Protein AF-A0A382PMU2-F1 (afdb_monomer_lite)

pLDDT: mean 90.08, std 7.75, range [40.38, 97.94]

Structure (mmCIF, N/CA/C/O backbone):
data_AF-A0A382PMU2-F1
#
_entry.id   AF-A0A382PMU2-F1
#
loop_
_atom_site.group_PDB
_atom_site.id
_atom_site.type_symbol
_atom_site.label_atom_id
_atom_site.label_alt_id
_atom_site.label_comp_id
_atom_site.label_asym_id
_atom_site.label_entity_id
_atom_site.label_seq_id
_atom_site.pdbx_PDB_ins_code
_atom_site.Cartn_x
_atom_site.Cartn_y
_atom_site.Cartn_z
_atom_site.occupancy
_atom_site.B_iso_or_equiv
_atom_site.auth_seq_id
_atom_site.auth_comp_id
_atom_site.auth_asym_id
_atom_site.auth_atom_id
_atom_site.pdbx_PDB_model_num
ATOM 1 N N . TYR A 1 1 ? -19.430 -6.516 11.884 1.00 84.56 1 TYR A N 1
ATOM 2 C CA . TYR A 1 1 ? -18.094 -6.166 12.395 1.00 84.56 1 TYR A CA 1
ATOM 3 C C . TYR A 1 1 ? -17.821 -4.678 12.626 1.00 84.56 1 TYR A C 1
ATOM 5 O O . TYR A 1 1 ? -18.020 -4.251 13.744 1.00 84.56 1 TYR A O 1
ATOM 13 N N . VAL A 1 2 ? -17.399 -3.829 11.669 1.00 88.75 2 VAL A N 1
ATOM 14 C CA . VAL A 1 2 ? -17.045 -2.415 12.016 1.00 88.75 2 VAL A CA 1
ATOM 15 C C . VAL A 1 2 ? -18.206 -1.669 12.688 1.00 88.75 2 VAL A C 1
ATOM 17 O O . VAL A 1 2 ? -18.016 -0.991 13.691 1.00 88.75 2 VAL A O 1
ATOM 20 N N . ASN A 1 3 ? -19.420 -1.836 12.159 1.00 89.56 3 ASN A N 1
ATOM 21 C CA . ASN A 1 3 ? -20.618 -1.247 12.755 1.00 89.56 3 ASN A CA 1
ATOM 22 C C . ASN A 1 3 ? -20.964 -1.839 14.129 1.00 89.56 3 ASN A C 1
ATOM 24 O O . ASN A 1 3 ? -21.609 -1.174 14.912 1.00 89.56 3 ASN A O 1
ATOM 28 N N . GLU A 1 4 ? -20.563 -3.073 14.406 1.00 90.88 4 GLU A N 1
ATOM 29 C CA . GLU A 1 4 ? -20.805 -3.762 15.678 1.00 90.88 4 GLU A CA 1
ATOM 30 C C . GLU A 1 4 ? -19.810 -3.283 16.738 1.00 90.88 4 GLU A C 1
ATOM 32 O O . GLU A 1 4 ? -20.234 -2.816 17.786 1.00 90.88 4 GLU A O 1
ATOM 37 N N . VAL A 1 5 ? -18.510 -3.248 16.413 1.00 90.94 5 VAL A N 1
ATOM 38 C CA . VAL A 1 5 ? -17.453 -2.723 17.297 1.00 90.94 5 VAL A CA 1
ATOM 39 C C . VAL A 1 5 ? -17.738 -1.284 17.725 1.00 90.94 5 VAL A C 1
ATOM 41 O O . VAL A 1 5 ? -17.527 -0.930 18.878 1.00 90.94 5 VAL A O 1
ATOM 44 N N . ARG A 1 6 ? -18.266 -0.455 16.815 1.00 93.38 6 ARG A N 1
ATOM 45 C CA . ARG A 1 6 ? -18.679 0.925 17.119 1.00 93.38 6 ARG A CA 1
ATOM 46 C C . ARG A 1 6 ? -19.723 1.023 18.236 1.00 93.38 6 ARG A C 1
ATOM 48 O O . ARG A 1 6 ? -19.818 2.068 18.862 1.00 93.38 6 ARG A O 1
ATOM 55 N N . GLN A 1 7 ? -20.564 0.006 18.396 1.00 94.00 7 GLN A N 1
ATOM 56 C CA . GLN A 1 7 ? -21.712 0.033 19.308 1.00 94.00 7 GLN A CA 1
ATOM 57 C C . GLN A 1 7 ? -21.365 -0.498 20.698 1.00 94.00 7 GLN A C 1
ATOM 59 O O . GLN A 1 7 ? -22.224 -0.500 21.575 1.00 94.00 7 GLN A O 1
ATOM 64 N N . TYR A 1 8 ? -20.132 -0.959 20.908 1.00 94.19 8 TYR A N 1
ATOM 65 C CA . TYR A 1 8 ? -19.667 -1.324 22.236 1.00 94.19 8 TYR A CA 1
ATOM 66 C C . TYR A 1 8 ? -19.583 -0.074 23.115 1.00 94.19 8 TYR A C 1
ATOM 68 O O . TYR A 1 8 ? -19.046 0.953 22.712 1.00 94.19 8 TYR A O 1
ATOM 76 N N . ASP A 1 9 ? -20.112 -0.174 24.329 1.00 96.56 9 ASP A N 1
ATOM 77 C CA . ASP A 1 9 ? -20.183 0.901 25.324 1.00 96.56 9 ASP A CA 1
ATOM 78 C C . ASP A 1 9 ? -18.805 1.434 25.740 1.00 96.56 9 ASP A C 1
ATOM 80 O O . ASP A 1 9 ? -18.655 2.609 26.072 1.00 96.56 9 ASP A O 1
ATOM 84 N N . TRP A 1 10 ? -17.786 0.581 25.676 1.00 93.56 10 TRP A N 1
ATOM 85 C CA . TRP A 1 10 ? -16.393 0.925 25.952 1.00 93.56 10 TRP A CA 1
ATOM 86 C C . TRP A 1 10 ? -15.622 1.449 24.727 1.00 93.56 10 TRP A C 1
ATOM 88 O O . TRP A 1 10 ? -14.424 1.725 24.836 1.00 93.56 10 TRP A O 1
ATOM 98 N N . VAL A 1 11 ? -16.268 1.594 23.564 1.00 94.69 11 VAL A N 1
ATOM 99 C CA . VAL A 1 11 ? -15.633 2.054 22.322 1.00 94.69 11 VAL A CA 1
ATOM 100 C C . VAL A 1 11 ? -16.110 3.457 21.942 1.00 94.69 11 VAL A C 1
ATOM 102 O O . VAL A 1 11 ? -17.236 3.657 21.499 1.00 94.69 11 VAL A O 1
ATOM 105 N N . ASP A 1 12 ? -15.195 4.427 21.992 1.00 93.94 12 ASP A N 1
ATOM 106 C CA . ASP A 1 12 ? -15.361 5.741 21.357 1.00 93.94 12 ASP A CA 1
ATOM 107 C C . ASP A 1 12 ? -14.700 5.733 19.966 1.00 93.94 12 ASP A C 1
ATOM 109 O O . ASP A 1 12 ? -13.502 5.998 19.813 1.00 93.94 12 ASP A O 1
ATOM 113 N N . MET A 1 13 ? -15.453 5.309 18.943 1.00 94.69 13 MET A N 1
ATOM 114 C CA . MET A 1 13 ? -14.895 5.074 17.607 1.00 94.69 13 MET A CA 1
ATOM 115 C C . MET A 1 13 ? -14.963 6.303 16.701 1.00 94.69 13 MET A C 1
ATOM 117 O O . MET A 1 13 ? -16.022 6.669 16.187 1.00 94.69 13 MET A O 1
ATOM 121 N N . GLU A 1 14 ? -13.791 6.817 16.342 1.00 94.94 14 GLU A N 1
ATOM 122 C CA . GLU A 1 14 ? -13.619 7.693 15.186 1.00 94.94 14 GLU A CA 1
ATOM 123 C C . GLU A 1 14 ? -13.287 6.878 13.929 1.00 94.94 14 GLU A C 1
ATOM 125 O O . GLU A 1 14 ? -12.386 6.037 13.930 1.00 94.94 14 GLU A O 1
ATOM 130 N N . TRP A 1 15 ? -13.987 7.143 12.824 1.00 95.00 15 TRP A N 1
ATOM 131 C CA . TRP A 1 15 ? -13.755 6.454 11.553 1.00 95.00 15 TRP A CA 1
ATOM 132 C C . TRP A 1 15 ? -13.514 7.433 10.427 1.00 95.00 15 TRP A C 1
ATOM 134 O O . TRP A 1 15 ? -14.399 8.184 10.027 1.00 95.00 15 TRP A O 1
ATOM 144 N N . TYR A 1 16 ? -12.299 7.394 9.903 1.00 95.44 16 TYR A N 1
ATOM 145 C CA . TYR A 1 16 ? -11.807 8.383 8.966 1.00 95.44 16 TYR A CA 1
ATOM 146 C C . TYR A 1 16 ? -11.945 7.891 7.524 1.00 95.44 16 TYR A C 1
ATOM 148 O O . TYR A 1 16 ? -11.322 6.907 7.120 1.00 95.44 16 TYR A O 1
ATOM 156 N N . CYS A 1 17 ? -12.720 8.624 6.728 1.00 95.88 17 CYS A N 1
ATOM 157 C CA . CYS A 1 17 ? -12.840 8.459 5.283 1.00 95.88 17 CYS A CA 1
ATOM 158 C C . CYS A 1 17 ? -12.190 9.647 4.560 1.00 95.88 17 CYS A C 1
ATOM 160 O O . CYS A 1 17 ? -12.876 10.495 3.996 1.00 95.88 17 CYS A O 1
ATOM 162 N N . LEU A 1 18 ? -10.858 9.737 4.622 1.00 96.06 18 LEU A N 1
ATOM 163 C CA . LEU A 1 18 ? -10.081 10.864 4.092 1.00 96.06 18 LEU A CA 1
ATOM 164 C C . LEU A 1 18 ? -9.542 10.619 2.672 1.00 96.06 18 LEU A C 1
ATOM 166 O O . LEU A 1 18 ? -9.104 9.500 2.395 1.00 96.06 18 LEU A O 1
ATOM 170 N N . PRO A 1 19 ? -9.452 11.650 1.805 1.00 95.25 19 PRO A N 1
ATOM 171 C CA . PRO A 1 19 ? -9.013 11.527 0.412 1.00 95.25 19 PRO A CA 1
ATOM 172 C C . PRO A 1 19 ? -7.506 11.251 0.277 1.00 95.25 19 PRO A C 1
ATOM 174 O O . PRO A 1 19 ? -6.699 12.096 -0.111 1.00 95.25 19 PRO A O 1
ATOM 177 N N . GLY A 1 20 ? -7.085 10.041 0.636 1.00 91.88 20 GLY A N 1
ATOM 178 C CA . GLY A 1 20 ? -5.700 9.598 0.527 1.00 91.88 20 GLY A CA 1
ATOM 179 C C . GLY A 1 20 ? -5.340 9.227 -0.910 1.00 91.88 20 GLY A C 1
ATOM 180 O O . GLY A 1 20 ? -6.045 8.443 -1.545 1.00 91.88 20 GLY A O 1
ATOM 181 N N . ALA A 1 21 ? -4.215 9.734 -1.420 1.00 89.50 21 ALA A N 1
ATOM 182 C CA . ALA A 1 21 ? -3.663 9.244 -2.678 1.00 89.50 21 ALA A CA 1
ATOM 183 C C . ALA A 1 21 ? -3.124 7.817 -2.529 1.00 89.50 21 ALA A C 1
ATOM 185 O O . ALA A 1 21 ? -2.299 7.523 -1.663 1.00 89.50 21 ALA A O 1
ATOM 186 N N . THR A 1 22 ? -3.520 6.953 -3.453 1.00 88.75 22 THR A N 1
ATOM 187 C CA . THR A 1 22 ? -2.938 5.626 -3.642 1.00 88.75 22 THR A CA 1
ATOM 188 C C . THR A 1 22 ? -2.737 5.364 -5.134 1.00 88.75 22 THR A C 1
ATOM 190 O O . THR A 1 22 ? -2.745 6.285 -5.956 1.00 88.75 22 THR A O 1
ATOM 193 N N . GLU A 1 23 ? -2.468 4.120 -5.504 1.00 90.31 23 GLU A N 1
ATOM 194 C CA . GLU A 1 23 ? -2.293 3.720 -6.890 1.00 90.31 23 GLU A CA 1
ATOM 195 C C . GLU A 1 23 ? -3.074 2.461 -7.236 1.00 90.31 23 GLU A C 1
ATOM 197 O O . GLU A 1 23 ? -3.338 1.608 -6.389 1.00 90.31 23 GLU A O 1
ATOM 202 N N . ILE A 1 24 ? -3.359 2.347 -8.526 1.00 93.00 24 ILE A N 1
ATOM 203 C CA . ILE A 1 24 ? -3.734 1.108 -9.185 1.00 93.00 24 ILE A CA 1
ATOM 204 C C . ILE A 1 24 ? -2.578 0.725 -10.083 1.00 93.00 24 ILE A C 1
ATOM 206 O O . ILE A 1 24 ? -2.088 1.540 -10.869 1.00 93.00 24 ILE A O 1
ATOM 210 N N . TRP A 1 25 ? -2.145 -0.515 -9.956 1.00 94.50 25 TRP A N 1
ATOM 211 C CA . TRP A 1 25 ? -1.098 -1.086 -10.774 1.00 94.50 25 TRP A CA 1
ATOM 212 C C . TRP A 1 25 ? -1.656 -2.292 -11.520 1.00 94.50 25 TRP A C 1
ATOM 214 O O . TRP A 1 25 ? -2.194 -3.180 -10.883 1.00 94.50 25 TRP A O 1
ATOM 224 N N . VAL A 1 26 ? -1.547 -2.348 -12.844 1.00 95.00 26 VAL A N 1
ATOM 225 C CA . VAL A 1 26 ? -2.030 -3.470 -13.665 1.00 95.00 26 VAL A CA 1
ATOM 226 C C . VAL A 1 26 ? -1.021 -3.727 -14.773 1.00 95.00 26 VAL A C 1
ATOM 228 O O . VAL A 1 26 ? -0.762 -2.838 -15.579 1.00 95.00 26 VAL A O 1
ATOM 231 N N . LEU A 1 27 ? -0.456 -4.935 -14.819 1.00 93.56 27 LEU A N 1
ATOM 232 C CA . LEU A 1 27 ? 0.483 -5.394 -15.851 1.00 93.56 27 LEU A CA 1
ATOM 233 C C . LEU A 1 27 ? 1.627 -4.389 -16.108 1.00 93.56 27 LEU A C 1
ATOM 235 O O . LEU A 1 27 ? 1.999 -4.120 -17.244 1.00 93.56 27 LEU A O 1
ATOM 239 N N . GLY A 1 28 ? 2.155 -3.777 -15.044 1.00 91.44 28 GLY A N 1
ATOM 240 C CA . GLY A 1 28 ? 3.201 -2.752 -15.128 1.00 91.44 28 GLY A CA 1
ATOM 241 C C . GLY A 1 28 ? 2.702 -1.313 -15.234 1.00 91.44 28 GLY A C 1
ATOM 242 O O . GLY A 1 28 ? 3.409 -0.398 -14.808 1.00 91.44 28 GLY A O 1
ATOM 243 N N . ARG A 1 29 ? 1.476 -1.097 -15.724 1.00 93.38 29 ARG A N 1
ATOM 244 C CA . ARG A 1 29 ? 0.868 0.231 -15.833 1.00 93.38 29 ARG A CA 1
ATOM 245 C C . ARG A 1 29 ? 0.431 0.722 -14.462 1.00 93.38 29 ARG A C 1
ATOM 247 O O . ARG A 1 29 ? -0.242 0.008 -13.726 1.00 93.38 29 ARG A O 1
ATOM 254 N N . ARG A 1 30 ? 0.780 1.959 -14.125 1.00 93.25 30 ARG A N 1
ATOM 255 C CA . ARG A 1 30 ? 0.524 2.579 -12.824 1.00 93.25 30 ARG A CA 1
ATOM 256 C C . ARG A 1 30 ? -0.299 3.844 -12.987 1.00 93.25 30 ARG A C 1
ATOM 258 O O . ARG A 1 30 ? 0.087 4.738 -13.730 1.00 93.25 30 ARG A O 1
ATOM 265 N N . GLN A 1 31 ? -1.377 3.951 -12.227 1.00 91.75 31 GLN A N 1
ATOM 266 C CA . GLN A 1 31 ? -2.265 5.107 -12.216 1.00 91.75 31 GLN A CA 1
ATOM 267 C C . GLN A 1 31 ? -2.492 5.582 -10.782 1.00 91.75 31 GLN A C 1
ATOM 269 O O . GLN A 1 31 ? -2.744 4.771 -9.893 1.00 91.75 31 GLN A O 1
ATOM 274 N N . SER A 1 32 ? -2.411 6.892 -10.549 1.00 90.50 32 SER A N 1
ATOM 275 C CA . SER A 1 32 ? -2.846 7.479 -9.277 1.00 90.50 32 SER A CA 1
ATOM 276 C C . SER A 1 32 ? -4.360 7.449 -9.144 1.00 90.50 32 SER A C 1
ATOM 278 O O . SER A 1 32 ? -5.070 7.770 -10.095 1.00 90.50 32 SER A O 1
ATOM 280 N N . ILE A 1 33 ? -4.832 7.167 -7.936 1.00 91.69 33 ILE A N 1
ATOM 281 C CA . ILE A 1 33 ? -6.228 7.365 -7.550 1.00 91.69 33 ILE A CA 1
ATOM 282 C C . ILE A 1 33 ? -6.307 8.033 -6.180 1.00 91.69 33 ILE A C 1
ATOM 284 O O . ILE A 1 33 ? -5.358 7.970 -5.394 1.00 91.69 33 ILE A O 1
ATOM 288 N N . ILE A 1 34 ? -7.452 8.639 -5.893 1.00 93.06 34 ILE A N 1
ATOM 289 C CA . ILE A 1 34 ? -7.800 9.164 -4.575 1.00 93.06 34 ILE A CA 1
ATOM 290 C C . ILE A 1 34 ? -8.853 8.228 -3.974 1.00 93.06 34 ILE A C 1
ATOM 292 O O . ILE A 1 34 ? -9.826 7.853 -4.631 1.00 93.06 34 ILE A O 1
ATOM 296 N N . ILE A 1 35 ? -8.621 7.774 -2.743 1.00 92.38 35 ILE A N 1
ATOM 297 C CA . ILE A 1 35 ? -9.593 6.961 -2.004 1.00 92.38 35 ILE A CA 1
ATOM 298 C C . ILE A 1 35 ? -10.758 7.871 -1.605 1.00 92.38 35 ILE A C 1
ATOM 300 O O . ILE A 1 35 ? -10.524 8.987 -1.163 1.00 92.38 35 ILE A O 1
ATOM 304 N N . TRP A 1 36 ? -12.000 7.403 -1.756 1.00 95.12 36 TRP A N 1
ATOM 305 C CA . TRP A 1 36 ? -13.205 8.217 -1.524 1.00 95.12 36 TRP A CA 1
ATOM 306 C C . TRP A 1 36 ? -13.260 9.503 -2.362 1.00 95.12 36 TRP A C 1
ATOM 308 O O . TRP A 1 36 ? -13.806 10.504 -1.910 1.00 95.12 36 TRP A O 1
ATOM 318 N N . ASP A 1 37 ? -12.707 9.464 -3.576 1.00 95.44 37 ASP A N 1
ATOM 319 C CA . ASP A 1 37 ? -12.797 10.552 -4.551 1.00 95.44 37 ASP A CA 1
ATOM 320 C C . ASP A 1 37 ? -14.255 10.959 -4.828 1.00 95.44 37 ASP A C 1
ATOM 322 O O . ASP A 1 37 ? -15.117 10.101 -5.045 1.00 95.44 37 ASP A O 1
ATOM 326 N N . GLN A 1 38 ? -14.526 12.266 -4.830 1.00 95.81 38 GLN A N 1
ATOM 327 C CA . GLN A 1 38 ? -15.889 12.788 -4.972 1.00 95.81 38 GLN A CA 1
ATOM 328 C C . GLN A 1 38 ? -16.503 12.556 -6.358 1.00 95.81 38 GLN A C 1
ATOM 330 O O . GLN A 1 38 ? -17.706 12.319 -6.448 1.00 95.81 38 GLN A O 1
ATOM 335 N N . GLU A 1 39 ? -15.719 12.600 -7.440 1.00 95.50 39 GLU A N 1
ATOM 336 C CA . GLU A 1 39 ? -16.252 12.380 -8.790 1.00 95.50 39 GLU A CA 1
ATOM 337 C C . GLU A 1 39 ? -16.571 10.899 -8.979 1.00 95.50 39 GLU A C 1
ATOM 339 O O . GLU A 1 39 ? -17.663 10.535 -9.415 1.00 95.50 39 GLU A O 1
ATOM 344 N N . ARG A 1 40 ? -15.691 10.016 -8.500 1.00 94.56 40 ARG A N 1
ATOM 345 C CA . ARG A 1 40 ? -15.975 8.579 -8.447 1.00 94.56 40 ARG A CA 1
ATOM 346 C C . ARG A 1 40 ? -17.177 8.250 -7.567 1.00 94.56 40 ARG A C 1
ATOM 348 O O . ARG A 1 40 ? -17.883 7.293 -7.872 1.00 94.56 40 ARG A O 1
ATOM 355 N N . ALA A 1 41 ? -17.413 9.001 -6.491 1.00 95.00 41 ALA A N 1
ATOM 356 C CA . ALA A 1 41 ? -18.611 8.853 -5.670 1.00 95.00 41 ALA A CA 1
ATOM 357 C C . ALA A 1 41 ? -19.885 9.162 -6.464 1.00 95.00 41 ALA A C 1
ATOM 359 O O . ALA A 1 41 ? -20.802 8.343 -6.459 1.00 95.00 41 ALA A O 1
ATOM 360 N N . LYS A 1 42 ? -19.907 10.278 -7.206 1.00 95.25 42 LYS A N 1
ATOM 361 C CA . LYS A 1 42 ? -21.027 10.652 -8.089 1.00 95.25 42 LYS A CA 1
ATOM 362 C C . LYS A 1 42 ? -21.281 9.613 -9.182 1.00 95.25 42 LYS A C 1
ATOM 364 O O . LYS A 1 42 ? -22.427 9.347 -9.520 1.00 95.25 42 LYS A O 1
ATOM 369 N N . GLU A 1 43 ? -20.222 8.995 -9.700 1.00 95.19 43 GLU A N 1
ATOM 370 C CA . GLU A 1 43 ? -20.305 7.929 -10.706 1.00 95.19 43 GLU A CA 1
ATOM 371 C C . GLU A 1 43 ? -20.664 6.547 -10.125 1.00 95.19 43 GLU A C 1
ATOM 373 O O . GLU A 1 43 ? -20.727 5.569 -10.869 1.00 95.19 43 GLU A O 1
ATOM 378 N N . GLY A 1 44 ? -20.837 6.416 -8.804 1.00 94.56 44 GLY A N 1
ATOM 379 C CA . GLY A 1 44 ? -21.103 5.124 -8.165 1.00 94.56 44 GLY A CA 1
ATOM 380 C C . GLY A 1 44 ? -19.915 4.154 -8.211 1.00 94.56 44 GLY A C 1
ATOM 381 O O . GLY A 1 44 ? -20.102 2.942 -8.118 1.00 94.56 44 GLY A O 1
ATOM 382 N N . LYS A 1 45 ? -18.681 4.660 -8.333 1.00 94.88 45 LYS A N 1
ATOM 383 C CA . LYS A 1 45 ? -17.436 3.880 -8.482 1.00 94.88 45 LYS A CA 1
ATOM 384 C C . LYS A 1 45 ? -16.567 3.837 -7.220 1.00 94.88 45 LYS A C 1
ATOM 386 O O . LYS A 1 45 ? -15.342 3.660 -7.301 1.00 94.88 45 LYS A O 1
ATOM 391 N N . LEU A 1 46 ? -17.169 4.018 -6.047 1.00 94.81 46 LEU A N 1
ATOM 392 C CA . LEU A 1 46 ? -16.507 3.724 -4.776 1.00 94.81 46 LEU A CA 1
ATOM 393 C C . LEU A 1 46 ? -16.655 2.247 -4.435 1.00 94.81 46 LEU A C 1
ATOM 395 O O . LEU A 1 46 ? -17.758 1.711 -4.462 1.00 94.81 46 LEU A O 1
ATOM 399 N N . VAL A 1 47 ? -15.561 1.606 -4.029 1.00 92.75 47 VAL A N 1
ATOM 400 C CA . VAL A 1 47 ? -15.577 0.192 -3.617 1.00 92.75 47 VAL A CA 1
ATOM 401 C C . VAL A 1 47 ? -16.526 -0.030 -2.437 1.00 92.75 47 VAL A C 1
ATOM 403 O O . VAL A 1 47 ? -17.183 -1.058 -2.351 1.00 92.75 47 VAL A O 1
ATOM 406 N N . ARG A 1 48 ? -16.644 0.970 -1.560 1.00 91.50 48 ARG A N 1
ATOM 407 C CA . ARG A 1 48 ? -17.636 1.014 -0.488 1.00 91.50 48 ARG A CA 1
ATOM 408 C C . ARG A 1 48 ? -18.165 2.439 -0.306 1.00 91.50 48 ARG A C 1
ATOM 410 O O . ARG A 1 48 ? -17.382 3.375 -0.500 1.00 91.50 48 ARG A O 1
ATOM 417 N N . PRO A 1 49 ? -19.438 2.619 0.082 1.00 92.56 49 PRO A N 1
ATOM 418 C CA . PRO A 1 49 ? -19.965 3.939 0.407 1.00 92.56 49 PRO A CA 1
ATOM 419 C C . PRO A 1 49 ? -19.243 4.530 1.624 1.00 92.56 49 PRO A C 1
ATOM 421 O O . PRO A 1 49 ? -18.695 3.800 2.456 1.00 92.56 49 PRO A O 1
ATOM 424 N N . ILE A 1 50 ? -19.242 5.859 1.716 1.00 94.88 50 ILE A N 1
ATOM 425 C CA . ILE A 1 50 ? -18.805 6.572 2.919 1.00 94.88 50 ILE A CA 1
ATOM 426 C C . ILE A 1 50 ? -19.931 6.430 3.953 1.00 94.88 50 ILE A C 1
ATOM 428 O O . ILE A 1 50 ? -21.054 6.828 3.646 1.00 94.88 50 ILE A O 1
ATOM 432 N N . PRO A 1 51 ? -19.682 5.851 5.142 1.00 94.31 51 PRO A N 1
ATOM 433 C CA . PRO A 1 51 ? -20.689 5.811 6.198 1.00 94.31 51 PRO A CA 1
ATOM 434 C C . PRO A 1 51 ? -21.092 7.227 6.624 1.00 94.31 51 PRO A C 1
ATOM 436 O O . PRO A 1 51 ? -20.229 8.095 6.732 1.00 94.31 51 PRO A O 1
ATOM 439 N N . GLU A 1 52 ? -22.371 7.450 6.932 1.00 93.88 52 GLU A N 1
ATOM 440 C CA . GLU A 1 52 ? -22.884 8.773 7.347 1.00 93.88 52 GLU A CA 1
ATOM 441 C C . GLU A 1 52 ? -22.172 9.333 8.584 1.00 93.88 52 GLU A C 1
ATOM 443 O O . GLU A 1 52 ? -22.011 10.537 8.740 1.00 93.88 52 GLU A O 1
ATOM 448 N N . TRP A 1 53 ? -21.710 8.440 9.453 1.00 93.81 53 TRP A N 1
ATOM 449 C CA . TRP A 1 53 ? -21.034 8.758 10.704 1.00 93.81 53 TRP A CA 1
ATOM 450 C C . TRP A 1 53 ? -19.505 8.871 10.569 1.00 93.81 53 TRP A C 1
ATOM 452 O O . TRP A 1 53 ? -18.808 8.983 11.577 1.00 93.81 53 TRP A O 1
ATOM 462 N N . ALA A 1 54 ? -18.966 8.791 9.349 1.00 96.25 54 ALA A N 1
ATOM 463 C CA . ALA A 1 54 ? -17.534 8.896 9.110 1.00 96.25 54 ALA A CA 1
ATOM 464 C C . ALA A 1 54 ? -17.044 10.350 9.160 1.00 96.25 54 ALA A C 1
ATOM 466 O O . ALA A 1 54 ? -17.679 11.270 8.647 1.00 96.25 54 ALA A O 1
ATOM 467 N N . ILE A 1 55 ? -15.838 10.534 9.687 1.00 96.94 55 ILE A N 1
ATOM 468 C CA . ILE A 1 55 ? -15.096 11.789 9.617 1.00 96.94 55 ILE A CA 1
ATOM 469 C C . ILE A 1 55 ? -14.427 11.866 8.242 1.00 96.94 55 ILE A C 1
ATOM 471 O O . ILE A 1 55 ? -13.595 11.034 7.876 1.00 96.94 55 ILE A O 1
ATOM 475 N N . THR A 1 56 ? -14.801 12.869 7.462 1.00 97.12 56 THR A N 1
ATOM 476 C CA . THR A 1 56 ? -14.365 13.072 6.070 1.00 97.12 56 THR A CA 1
ATOM 477 C C . THR A 1 56 ? -13.437 14.277 5.931 1.00 97.12 56 THR A C 1
ATOM 479 O O . THR A 1 56 ? -13.270 15.053 6.870 1.00 97.12 56 THR A O 1
ATOM 482 N N . GLY A 1 57 ? -12.857 14.480 4.742 1.00 95.94 57 GLY A N 1
ATOM 483 C CA . GLY A 1 57 ? -12.054 15.671 4.438 1.00 95.94 57 GLY A CA 1
ATOM 484 C C . GLY A 1 57 ? -12.806 16.983 4.695 1.00 95.94 57 GLY A C 1
ATOM 485 O O . GLY A 1 57 ? -12.207 17.943 5.177 1.00 95.94 57 GLY A O 1
ATOM 486 N N . TYR A 1 58 ? -14.127 16.993 4.491 1.00 96.44 58 TYR A N 1
ATOM 487 C CA . TYR A 1 58 ? -14.976 18.167 4.722 1.00 96.44 58 TYR A CA 1
ATOM 488 C C . TYR A 1 58 ? -14.970 18.649 6.177 1.00 96.44 58 TYR A C 1
ATOM 490 O O . TYR A 1 58 ? -15.031 19.853 6.415 1.00 96.44 58 TYR A O 1
ATOM 498 N N . HIS A 1 59 ? -14.793 17.748 7.148 1.00 96.44 59 HIS A N 1
ATOM 499 C CA . HIS A 1 59 ? -14.665 18.113 8.566 1.00 96.44 59 HIS A CA 1
ATOM 500 C C . HIS A 1 59 ? -13.390 18.924 8.856 1.00 96.44 59 HIS A C 1
ATOM 502 O O . HIS A 1 59 ? -13.291 19.582 9.886 1.00 96.44 59 HIS A O 1
ATOM 508 N N . PHE A 1 60 ? -12.431 18.905 7.927 1.00 95.31 60 PHE A N 1
ATOM 509 C CA . PHE A 1 60 ? -11.159 19.620 7.998 1.00 95.31 60 PHE A CA 1
ATOM 510 C C . PHE A 1 60 ? -11.071 20.782 6.998 1.00 95.31 60 PHE A C 1
ATOM 512 O O . PHE A 1 60 ? -9.978 21.284 6.737 1.00 95.31 60 PHE A O 1
ATOM 519 N N . GLY A 1 61 ? -12.199 21.192 6.404 1.00 94.50 61 GLY A N 1
ATOM 520 C CA . GLY A 1 61 ? -12.234 22.234 5.374 1.00 94.50 61 GLY A CA 1
ATOM 521 C C . GLY A 1 61 ? -11.594 21.816 4.045 1.00 94.50 61 GLY A C 1
ATOM 522 O O . GLY A 1 61 ? -11.197 22.675 3.262 1.00 94.50 61 GLY A O 1
ATOM 523 N N . LEU A 1 62 ? -11.461 20.510 3.798 1.00 94.94 62 LEU A N 1
ATOM 524 C CA . LEU A 1 62 ? -10.952 19.952 2.547 1.00 94.94 62 LEU A CA 1
ATOM 525 C C . LEU A 1 62 ? -12.102 19.413 1.697 1.00 94.94 62 LEU A C 1
ATOM 527 O O . LEU A 1 62 ? -13.156 19.055 2.217 1.00 94.94 62 LEU A O 1
ATOM 531 N N . ASP A 1 63 ? -11.875 19.293 0.393 1.00 94.56 63 ASP A N 1
ATOM 532 C CA . ASP A 1 63 ? -12.734 18.496 -0.478 1.00 94.56 63 ASP A CA 1
ATOM 533 C C . ASP A 1 63 ? -12.157 17.089 -0.687 1.00 94.56 63 ASP A C 1
ATOM 535 O O . ASP A 1 63 ? -11.139 16.716 -0.102 1.00 94.56 63 ASP A O 1
ATOM 539 N N . HIS A 1 64 ? -12.832 16.291 -1.511 1.00 95.88 64 HIS A N 1
ATOM 540 C CA . HIS A 1 64 ? -12.395 14.952 -1.895 1.00 95.88 64 HIS A CA 1
ATOM 541 C C . HIS A 1 64 ? -11.943 14.896 -3.365 1.00 95.88 64 HIS A C 1
ATOM 543 O O . HIS A 1 64 ? -11.970 13.829 -3.976 1.00 95.88 64 HIS A O 1
ATOM 549 N N . SER A 1 65 ? -11.559 16.035 -3.951 1.00 94.06 65 SER A N 1
ATOM 550 C CA . SER A 1 65 ? -11.046 16.109 -5.327 1.00 94.06 65 SER A CA 1
ATOM 551 C C . SER A 1 65 ? -9.520 16.001 -5.387 1.00 94.06 65 SER A C 1
ATOM 553 O O . SER A 1 65 ? -8.951 15.642 -6.418 1.00 94.06 65 SER A O 1
ATOM 555 N N . ASN A 1 66 ? -8.842 16.292 -4.273 1.00 91.69 66 ASN A N 1
ATOM 556 C CA . ASN A 1 66 ? -7.390 16.276 -4.167 1.00 91.69 66 ASN A CA 1
ATOM 557 C C . ASN A 1 66 ? -6.913 15.381 -3.022 1.00 91.69 66 ASN A C 1
ATOM 559 O O . ASN A 1 66 ? -7.603 15.159 -2.031 1.00 91.69 66 ASN A O 1
ATOM 563 N N . SER A 1 67 ? -5.680 14.887 -3.154 1.00 90.75 67 SER A N 1
ATOM 564 C CA . SER A 1 67 ? -5.019 14.166 -2.067 1.00 90.75 67 SER A CA 1
ATOM 565 C C . SER A 1 67 ? -4.822 15.064 -0.850 1.00 90.75 67 SER A C 1
ATOM 567 O O . SER A 1 67 ? -4.499 16.243 -0.997 1.00 90.75 67 SER A O 1
ATOM 569 N N . LEU A 1 68 ? -4.862 14.462 0.341 1.00 91.81 68 LEU A N 1
ATOM 570 C CA . LEU A 1 68 ? -4.490 15.128 1.589 1.00 91.81 68 LEU A CA 1
ATOM 571 C C . LEU A 1 68 ? -3.144 15.882 1.476 1.00 91.81 68 LEU A C 1
ATOM 573 O O . LEU A 1 68 ? -2.146 15.275 1.064 1.00 91.81 68 LEU A O 1
ATOM 577 N N . PRO A 1 69 ? -3.081 17.171 1.868 1.00 90.19 69 PRO A N 1
ATOM 578 C CA . PRO A 1 69 ? -1.839 17.944 1.864 1.00 90.19 69 PRO A CA 1
ATOM 579 C C . PRO A 1 69 ? -0.883 17.558 3.001 1.00 90.19 69 PRO A C 1
ATOM 581 O O . PRO A 1 69 ? 0.329 17.734 2.867 1.00 90.19 69 PRO A O 1
ATOM 584 N N . GLN A 1 70 ? -1.407 17.018 4.105 1.00 89.00 70 GLN A N 1
ATOM 585 C CA . GLN A 1 70 ? -0.630 16.503 5.236 1.00 89.00 70 GLN A CA 1
ATOM 586 C C . GLN A 1 70 ? -0.789 14.982 5.375 1.00 89.00 70 GLN A C 1
ATOM 588 O O . GLN A 1 70 ? -1.645 14.363 4.745 1.00 89.00 70 GLN A O 1
ATOM 593 N N . ALA A 1 71 ? 0.051 14.356 6.203 1.00 86.81 71 ALA A N 1
ATOM 594 C CA . ALA A 1 71 ? -0.108 12.942 6.547 1.00 86.81 71 ALA A CA 1
ATOM 595 C C . ALA A 1 71 ? -1.437 12.697 7.287 1.00 86.81 71 ALA A C 1
ATOM 597 O O . ALA A 1 71 ? -1.897 13.573 8.012 1.00 86.81 71 ALA A O 1
ATOM 598 N N . ILE A 1 72 ? -2.017 11.497 7.157 1.00 89.69 72 ILE A N 1
ATOM 599 C CA . ILE A 1 72 ? -3.281 11.124 7.829 1.00 89.69 72 ILE A CA 1
ATOM 600 C C . ILE A 1 72 ? -3.213 11.394 9.338 1.00 89.69 72 ILE A C 1
ATOM 602 O O . ILE A 1 72 ? -4.128 12.007 9.880 1.00 89.69 72 ILE A O 1
ATOM 606 N N . ASP A 1 73 ? -2.088 11.052 9.974 1.00 90.69 73 ASP A N 1
ATOM 607 C CA . ASP A 1 73 ? -1.861 11.253 11.411 1.00 90.69 73 ASP A CA 1
ATOM 608 C C . ASP A 1 73 ? -1.995 12.721 11.859 1.00 90.69 73 ASP A C 1
ATOM 610 O O . ASP A 1 73 ? -2.277 12.990 13.022 1.00 90.69 73 ASP A O 1
ATOM 614 N N . HIS A 1 74 ? -1.794 13.692 10.958 1.00 90.75 74 HIS A N 1
ATOM 615 C CA . HIS A 1 74 ? -2.030 15.104 11.266 1.00 90.75 74 HIS A CA 1
ATOM 616 C C . HIS A 1 74 ? -3.515 15.379 11.525 1.00 90.75 74 HIS A C 1
ATOM 618 O O . HIS A 1 74 ? -3.836 16.130 12.440 1.00 90.75 74 HIS A O 1
ATOM 624 N N . TYR A 1 75 ? -4.401 14.771 10.733 1.00 92.50 75 TYR A N 1
ATOM 625 C CA . TYR A 1 75 ? -5.849 14.965 10.818 1.00 92.50 75 TYR A CA 1
ATOM 626 C C . TYR A 1 75 ? -6.453 14.196 11.986 1.00 92.50 75 TYR A C 1
ATOM 628 O O . TYR A 1 75 ? -7.234 14.758 12.743 1.00 92.50 75 TYR A O 1
ATOM 636 N N . THR A 1 76 ? -6.028 12.948 12.199 1.00 93.25 76 THR A N 1
ATOM 637 C CA . THR A 1 76 ? -6.528 12.112 13.306 1.00 93.25 76 THR A CA 1
ATOM 638 C C . THR A 1 76 ? -6.112 12.623 14.689 1.00 93.25 76 THR A C 1
ATOM 640 O O . THR A 1 76 ? -6.627 12.174 15.706 1.00 93.25 76 THR A O 1
ATOM 643 N N . MET A 1 77 ? -5.138 13.534 14.739 1.00 93.06 77 MET A N 1
ATOM 644 C CA . MET A 1 77 ? -4.669 14.179 15.965 1.00 93.06 77 MET A CA 1
ATOM 645 C C . MET A 1 77 ? -5.316 15.544 16.220 1.00 93.06 77 MET A C 1
ATOM 647 O O . MET A 1 77 ? -5.074 16.135 17.273 1.00 93.06 77 MET A O 1
ATOM 651 N N . GLN A 1 78 ? -6.118 16.071 15.289 1.00 90.56 78 GLN A N 1
ATOM 652 C CA . GLN A 1 78 ? -6.800 17.345 15.508 1.00 90.56 78 GLN A CA 1
ATOM 653 C C . GLN A 1 78 ? -7.840 17.206 16.622 1.00 90.56 78 GLN A C 1
ATOM 655 O O . GLN A 1 78 ? -8.569 16.223 16.693 1.00 90.56 78 GLN A O 1
ATOM 660 N N . GLY A 1 79 ? -7.877 18.183 17.529 1.00 88.38 79 GLY A N 1
ATOM 661 C CA . GLY A 1 79 ? -8.774 18.169 18.688 1.00 88.38 79 GLY A CA 1
ATOM 662 C C . GLY A 1 79 ? -8.334 17.258 19.841 1.00 88.38 79 GLY A C 1
ATOM 663 O O . GLY A 1 79 ? -8.898 17.357 20.927 1.00 88.38 79 GLY A O 1
ATOM 664 N N . LYS A 1 80 ? -7.304 16.419 19.665 1.00 91.38 80 LYS A N 1
ATOM 665 C CA . LYS A 1 80 ? -6.754 15.604 20.756 1.00 91.38 80 LYS A CA 1
ATOM 666 C C . LYS A 1 80 ? -5.861 16.455 21.663 1.00 91.38 80 LYS A C 1
ATOM 668 O O . LYS A 1 80 ? -5.056 17.253 21.183 1.00 91.38 80 LYS A O 1
ATOM 673 N N . THR A 1 81 ? -5.977 16.268 22.975 1.00 89.56 81 THR A N 1
ATOM 674 C CA . THR A 1 81 ? -5.172 16.975 23.982 1.00 89.56 81 THR A CA 1
ATOM 675 C C . THR A 1 81 ? -4.200 16.023 24.682 1.00 89.56 81 THR A C 1
ATOM 677 O O . THR A 1 81 ? -4.438 14.822 24.783 1.00 89.56 81 THR A O 1
ATOM 680 N N . GLY A 1 82 ? -3.076 16.560 25.165 1.00 91.88 82 GLY A N 1
ATOM 681 C CA . GLY A 1 82 ? -2.069 15.778 25.889 1.00 91.88 82 GLY A CA 1
ATOM 682 C C . GLY A 1 82 ? -1.207 14.870 25.003 1.00 91.88 82 GLY A C 1
ATOM 683 O O . GLY A 1 82 ? -1.023 15.121 23.813 1.00 91.88 82 GLY A O 1
ATOM 684 N N . GLN A 1 83 ? -0.609 13.845 25.617 1.00 92.31 83 GLN A N 1
ATOM 685 C CA . GLN A 1 83 ? 0.166 12.816 24.916 1.00 92.31 83 GLN A CA 1
ATOM 686 C C . GLN A 1 83 ? -0.778 11.722 24.417 1.00 92.31 83 GLN A C 1
ATOM 688 O O . GLN A 1 83 ? -1.554 11.180 25.200 1.00 92.31 83 GLN A O 1
ATOM 693 N N . VAL A 1 84 ? -0.680 11.370 23.136 1.00 94.56 84 VAL A N 1
ATOM 694 C CA . VAL A 1 84 ? -1.540 10.360 22.507 1.00 94.56 84 VAL A CA 1
ATOM 695 C C . VAL A 1 84 ? -0.707 9.163 22.067 1.00 94.56 84 VAL A C 1
ATOM 697 O O . VAL A 1 84 ? 0.358 9.310 21.461 1.00 94.56 84 VAL A O 1
ATOM 700 N N . ALA A 1 85 ? -1.213 7.963 22.338 1.00 94.44 85 ALA A N 1
ATOM 701 C CA . ALA A 1 85 ? -0.645 6.714 21.852 1.00 94.44 85 ALA A CA 1
ATOM 702 C C . ALA A 1 85 ? -1.646 6.006 20.934 1.00 94.44 85 ALA A C 1
ATOM 704 O O . ALA A 1 85 ? -2.755 5.687 21.350 1.00 94.44 85 ALA A O 1
ATOM 705 N N . PHE A 1 86 ? -1.246 5.722 19.695 1.00 94.62 86 PHE A N 1
ATOM 706 C CA . PHE A 1 86 ? -1.980 4.795 18.835 1.00 94.62 86 PHE A CA 1
ATOM 707 C C . PHE A 1 86 ? -1.447 3.389 19.070 1.00 94.62 86 PHE A C 1
ATOM 709 O O . PHE A 1 86 ? -0.269 3.104 18.822 1.00 94.62 86 PHE A O 1
ATOM 716 N N . ILE A 1 87 ? -2.328 2.512 19.542 1.00 94.88 87 ILE A N 1
ATOM 717 C CA . ILE A 1 87 ? -2.045 1.088 19.671 1.00 94.88 87 ILE A CA 1
ATOM 718 C C . ILE A 1 87 ? -2.122 0.464 18.279 1.00 94.88 87 ILE A C 1
ATOM 720 O O . ILE A 1 87 ? -3.087 0.651 17.543 1.00 94.88 87 ILE A O 1
ATOM 724 N N . THR A 1 88 ? -1.079 -0.268 17.900 1.00 91.75 88 THR A N 1
ATOM 725 C CA . THR A 1 88 ? -0.970 -0.898 16.582 1.00 91.75 88 THR A CA 1
ATOM 726 C C . THR A 1 88 ? -0.740 -2.397 16.724 1.00 91.75 88 THR A C 1
ATOM 728 O O . THR A 1 88 ? 0.031 -2.834 17.578 1.00 91.75 88 THR A O 1
ATOM 731 N N . GLY A 1 89 ? -1.350 -3.189 15.839 1.00 90.19 89 GLY A N 1
ATOM 732 C CA . GLY A 1 89 ? -1.175 -4.647 15.782 1.00 90.19 89 GLY A CA 1
ATOM 733 C C . GLY A 1 89 ? 0.122 -5.099 15.100 1.00 90.19 89 GLY A C 1
ATOM 734 O O . GLY A 1 89 ? 0.138 -6.116 14.413 1.00 90.19 89 GLY A O 1
ATOM 735 N N . VAL A 1 90 ? 1.198 -4.310 15.190 1.00 90.31 90 VAL A N 1
ATOM 736 C CA . VAL A 1 90 ? 2.483 -4.646 14.560 1.00 90.31 90 VAL A CA 1
ATOM 737 C C . VAL A 1 90 ? 3.187 -5.712 15.384 1.00 90.31 90 VAL A C 1
ATOM 739 O O . VAL A 1 90 ? 3.533 -5.454 16.533 1.00 90.31 90 VAL A O 1
ATOM 742 N N . ARG A 1 91 ? 3.497 -6.847 14.754 1.00 92.69 91 ARG A N 1
ATOM 743 C CA . ARG A 1 91 ? 4.248 -7.949 15.364 1.00 92.69 91 ARG A CA 1
ATOM 744 C C . ARG A 1 91 ? 5.615 -8.100 14.704 1.00 92.69 91 ARG A C 1
ATOM 746 O O . ARG A 1 91 ? 5.772 -7.936 13.490 1.00 92.69 91 ARG A O 1
ATOM 753 N N . ALA A 1 92 ? 6.637 -8.394 15.495 1.00 92.12 92 ALA A N 1
ATOM 754 C CA . ALA A 1 92 ? 8.023 -8.498 15.052 1.00 92.12 92 ALA A CA 1
ATOM 755 C C . ALA A 1 92 ? 8.225 -9.685 14.101 1.00 92.12 92 ALA A C 1
ATOM 757 O O . ALA A 1 92 ? 8.914 -9.541 13.088 1.00 92.12 92 ALA A O 1
ATOM 758 N N . ALA A 1 93 ? 7.547 -10.806 14.373 1.00 91.31 93 ALA A N 1
ATOM 759 C CA . ALA A 1 93 ? 7.586 -12.034 13.578 1.00 91.31 93 ALA A CA 1
ATOM 760 C C . ALA A 1 93 ? 7.100 -11.851 12.124 1.00 91.31 93 ALA A C 1
ATOM 762 O O . ALA A 1 93 ? 7.384 -12.660 11.247 1.00 91.31 93 ALA A O 1
ATOM 763 N N . GLU A 1 94 ? 6.395 -10.760 11.821 1.00 86.31 94 GLU A N 1
ATOM 764 C CA . GLU A 1 94 ? 5.770 -10.556 10.516 1.00 86.31 94 GLU A CA 1
ATOM 765 C C . GLU A 1 94 ? 6.745 -10.113 9.415 1.00 86.31 94 GLU A C 1
ATOM 767 O O . GLU A 1 94 ? 6.467 -10.297 8.227 1.00 86.31 94 GLU A O 1
ATOM 772 N N . SER A 1 95 ? 7.848 -9.443 9.760 1.00 87.62 95 SER A N 1
ATOM 773 C CA . SER A 1 95 ? 8.900 -9.096 8.795 1.00 87.62 95 SER A CA 1
ATOM 774 C C . SER A 1 95 ? 10.133 -8.521 9.482 1.00 87.62 95 SER A C 1
ATOM 776 O O . SER A 1 95 ? 10.032 -7.865 10.516 1.00 87.62 95 SER A O 1
ATOM 778 N N . MET A 1 96 ? 11.276 -8.578 8.796 1.00 86.31 96 MET A N 1
ATOM 779 C CA . MET A 1 96 ? 12.503 -7.913 9.247 1.00 86.31 96 MET A CA 1
ATOM 780 C C . MET A 1 96 ? 12.361 -6.399 9.457 1.00 86.31 96 MET A C 1
ATOM 782 O O . MET A 1 96 ? 13.069 -5.833 10.284 1.00 86.31 96 MET A O 1
ATOM 786 N N . ILE A 1 97 ? 11.469 -5.718 8.726 1.00 85.06 97 ILE A N 1
ATOM 787 C CA . ILE A 1 97 ? 11.221 -4.280 8.928 1.00 85.06 97 ILE A CA 1
ATOM 788 C C . ILE A 1 97 ? 10.515 -4.047 10.268 1.00 85.06 97 ILE A C 1
ATOM 790 O O . ILE A 1 97 ? 10.904 -3.149 11.012 1.00 85.06 97 ILE A O 1
ATOM 794 N N . ARG A 1 98 ? 9.507 -4.868 10.583 1.00 87.56 98 ARG A N 1
ATOM 795 C CA . ARG A 1 98 ? 8.754 -4.790 11.844 1.00 87.56 98 ARG A CA 1
ATOM 796 C C . ARG A 1 98 ? 9.632 -5.182 13.032 1.00 87.56 98 ARG A C 1
ATOM 798 O O . ARG A 1 98 ? 9.671 -4.426 13.996 1.00 87.56 98 ARG A O 1
ATOM 805 N N . TYR A 1 99 ? 10.428 -6.246 12.894 1.00 91.38 99 TYR A N 1
ATOM 806 C CA . TYR A 1 99 ? 11.463 -6.624 13.861 1.00 91.38 99 TYR A CA 1
ATOM 807 C C . TYR A 1 99 ? 12.440 -5.475 14.135 1.00 91.38 99 TYR A C 1
ATOM 809 O O . TYR A 1 99 ? 12.588 -5.040 15.271 1.00 91.38 99 TYR A O 1
ATOM 817 N N . ARG A 1 100 ? 13.041 -4.888 13.087 1.00 87.44 100 ARG A N 1
ATOM 818 C CA . ARG A 1 100 ? 13.956 -3.738 13.231 1.00 87.44 100 ARG A CA 1
ATOM 819 C C . ARG A 1 100 ? 13.316 -2.574 13.980 1.00 87.44 100 ARG A C 1
ATOM 821 O O . ARG A 1 100 ? 13.986 -1.926 14.775 1.00 87.44 100 ARG A O 1
ATOM 828 N N . ALA A 1 101 ? 12.030 -2.324 13.758 1.00 85.44 101 ALA A N 1
ATOM 829 C CA . ALA A 1 101 ? 11.320 -1.233 14.409 1.00 85.44 101 ALA A CA 1
ATOM 830 C C . ALA A 1 101 ? 11.125 -1.432 15.925 1.00 85.44 101 ALA A C 1
ATOM 832 O O . ALA A 1 101 ? 10.695 -0.485 16.577 1.00 85.44 101 ALA A O 1
ATOM 833 N N . VAL A 1 102 ? 11.410 -2.621 16.467 1.00 89.50 102 VAL A N 1
ATOM 834 C CA . VAL A 1 102 ? 11.322 -2.938 17.902 1.00 89.50 102 VAL A CA 1
ATOM 835 C C . VAL A 1 102 ? 12.637 -3.443 18.496 1.00 89.50 102 VAL A C 1
ATOM 837 O O . VAL A 1 102 ? 12.646 -3.915 19.615 1.00 89.50 102 VAL A O 1
ATOM 840 N N . VAL A 1 103 ? 13.774 -3.329 17.807 1.00 89.06 103 VAL A N 1
ATOM 841 C CA . VAL A 1 103 ? 15.093 -3.691 18.387 1.00 89.06 103 VAL A CA 1
ATOM 842 C C . VAL A 1 103 ? 16.120 -2.562 18.315 1.00 89.06 103 VAL A C 1
ATOM 844 O O . VAL A 1 103 ? 17.263 -2.718 18.721 1.00 89.06 103 VAL A O 1
ATOM 847 N N . GLN A 1 104 ? 15.723 -1.401 17.792 1.00 85.00 104 GLN A N 1
ATOM 848 C CA . GLN A 1 104 ? 16.602 -0.235 17.637 1.00 85.00 104 GLN A CA 1
ATOM 849 C C . GLN A 1 104 ? 16.869 0.530 18.939 1.00 85.00 104 GLN A C 1
ATOM 851 O O . GLN A 1 104 ? 17.726 1.410 18.956 1.00 85.00 104 GLN A O 1
ATOM 856 N N . LYS A 1 105 ? 16.125 0.239 20.008 1.00 87.75 105 LYS A N 1
ATOM 857 C CA . LYS A 1 105 ? 16.287 0.855 21.327 1.00 87.75 105 LYS A CA 1
ATOM 858 C C . LYS A 1 105 ? 16.434 -0.240 22.376 1.00 87.75 105 LYS A C 1
ATOM 860 O O . LYS A 1 105 ? 15.851 -1.306 22.214 1.00 87.75 105 LYS A O 1
ATOM 865 N N . LEU A 1 106 ? 17.165 0.054 23.449 1.00 85.75 106 LEU A N 1
ATOM 866 C CA . LEU A 1 106 ? 17.295 -0.845 24.602 1.00 85.75 106 LEU A CA 1
ATOM 867 C C . LEU A 1 106 ? 16.078 -0.775 25.534 1.00 85.75 106 LEU A C 1
ATOM 869 O O . LEU A 1 106 ? 15.667 -1.788 26.083 1.00 85.75 106 LEU A O 1
ATOM 873 N N . HIS A 1 107 ? 15.484 0.411 25.680 1.00 89.12 107 HIS A N 1
ATOM 874 C CA . HIS A 1 107 ? 14.323 0.657 26.536 1.00 89.12 107 HIS A CA 1
ATOM 875 C C . HIS A 1 107 ? 13.150 1.170 25.694 1.00 89.12 107 HIS A C 1
ATOM 877 O O . HIS A 1 107 ? 13.364 1.938 24.749 1.00 89.12 107 HIS A O 1
ATOM 883 N N . GLU A 1 108 ? 11.929 0.731 26.024 1.00 87.62 108 GLU A N 1
ATOM 884 C CA . GLU A 1 108 ? 10.675 1.145 25.361 1.00 87.62 108 GLU A CA 1
ATOM 885 C C . GLU A 1 108 ? 10.750 1.050 23.825 1.00 87.62 108 GLU A C 1
ATOM 887 O O . GLU A 1 108 ? 10.293 1.907 23.063 1.00 87.62 108 GLU A O 1
ATOM 892 N N . ASN A 1 109 ? 11.384 -0.015 23.348 1.00 88.75 109 ASN A N 1
ATOM 893 C CA . ASN A 1 109 ? 11.598 -0.324 21.938 1.00 88.75 109 ASN A CA 1
ATOM 894 C C . ASN A 1 109 ? 10.295 -0.498 21.141 1.00 88.75 109 ASN A C 1
ATOM 896 O O . ASN A 1 109 ? 10.282 -0.238 19.934 1.00 88.75 109 ASN A O 1
ATOM 900 N N . TYR A 1 110 ? 9.204 -0.857 21.817 1.00 90.38 110 TYR A N 1
ATOM 901 C CA . TYR A 1 110 ? 7.850 -0.975 21.276 1.00 90.38 110 TYR A CA 1
ATOM 902 C C . TYR A 1 110 ? 7.064 0.352 21.240 1.00 90.38 110 TYR A C 1
ATOM 904 O O . TYR A 1 110 ? 5.947 0.370 20.716 1.00 90.38 110 TYR A O 1
ATOM 912 N N . ILE A 1 111 ? 7.638 1.460 21.740 1.00 93.06 111 ILE A N 1
ATOM 913 C CA . ILE A 1 111 ? 7.072 2.815 21.651 1.00 93.06 111 ILE A CA 1
ATOM 914 C C . ILE A 1 111 ? 7.946 3.686 20.740 1.00 93.06 111 ILE A C 1
ATOM 916 O O . ILE A 1 111 ? 9.114 4.007 21.013 1.00 93.06 111 ILE A O 1
ATOM 920 N N . ASN A 1 112 ? 7.377 4.113 19.614 1.00 89.06 112 ASN A N 1
ATOM 921 C CA . ASN A 1 112 ? 8.112 4.854 18.592 1.00 89.06 112 ASN A CA 1
ATOM 922 C C . ASN A 1 112 ? 7.374 6.127 18.175 1.00 89.06 112 ASN A C 1
ATOM 924 O O . ASN A 1 112 ? 6.152 6.157 18.081 1.00 89.06 112 ASN A O 1
ATOM 928 N N . SER A 1 113 ? 8.129 7.184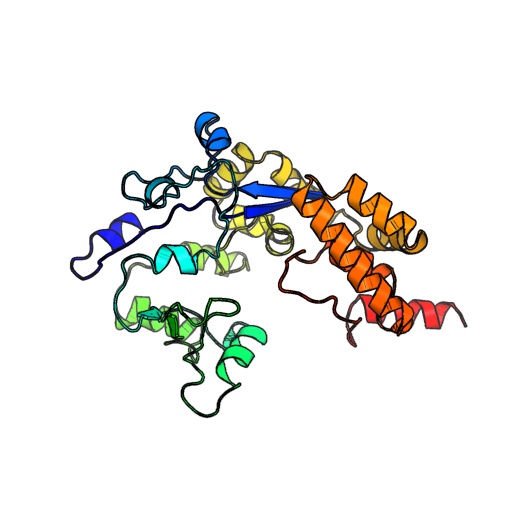 17.876 1.00 87.44 113 SER A N 1
ATOM 929 C CA . SER A 1 113 ? 7.561 8.345 17.189 1.00 87.44 113 SER A CA 1
ATOM 930 C C . SER A 1 113 ? 7.241 7.971 15.734 1.00 87.44 113 SER A C 1
ATOM 932 O O . SER A 1 113 ? 8.091 7.338 15.092 1.00 87.44 113 SER A O 1
ATOM 934 N N . PRO A 1 114 ? 6.081 8.377 15.190 1.00 85.56 114 PRO A N 1
ATOM 935 C CA . PRO A 1 114 ? 5.769 8.202 13.777 1.00 85.56 114 PRO A CA 1
ATOM 936 C C . PRO A 1 114 ? 6.835 8.840 12.880 1.00 85.56 114 PRO A C 1
ATOM 938 O O . PRO A 1 114 ? 7.354 9.928 13.150 1.00 85.56 114 PRO A O 1
ATOM 941 N N . TYR A 1 115 ? 7.189 8.156 11.795 1.00 77.38 115 TYR A N 1
ATOM 942 C CA . TYR A 1 115 ? 8.195 8.649 10.858 1.00 77.38 115 TYR A CA 1
ATOM 943 C C . TYR A 1 115 ? 7.656 9.853 10.070 1.00 77.38 115 TYR A C 1
ATOM 945 O O . TYR A 1 115 ? 6.566 9.782 9.515 1.00 77.38 115 TYR A O 1
ATOM 953 N N . LYS A 1 116 ? 8.445 10.935 9.974 1.00 76.75 116 LYS A N 1
ATOM 954 C CA . LYS A 1 116 ? 8.116 12.194 9.261 1.00 76.75 116 LYS A CA 1
ATOM 955 C C . LYS A 1 116 ? 6.931 12.999 9.808 1.00 76.75 116 LYS A C 1
ATOM 957 O O . LYS A 1 116 ? 6.595 14.021 9.214 1.00 76.75 116 LYS A O 1
ATOM 962 N N . LEU A 1 117 ? 6.341 12.606 10.932 1.00 81.56 117 LEU A N 1
ATOM 963 C CA . LEU A 1 117 ? 5.371 13.453 11.613 1.00 81.56 117 LEU A CA 1
ATOM 964 C C . LEU A 1 117 ? 6.091 14.628 12.288 1.00 81.56 117 LEU A C 1
ATOM 966 O O . LEU A 1 117 ? 7.218 14.482 12.773 1.00 81.56 117 LEU A O 1
ATOM 970 N N . SER A 1 118 ? 5.461 15.805 12.292 1.00 81.44 118 SER A N 1
ATOM 971 C CA . SER A 1 118 ? 6.011 16.974 12.983 1.00 81.44 118 SER A CA 1
ATOM 972 C C . SER A 1 118 ? 6.229 16.660 14.462 1.00 81.44 118 SER A C 1
ATOM 974 O O . SER A 1 118 ? 5.359 16.079 15.108 1.00 81.44 118 SER A O 1
ATOM 976 N N . LYS A 1 119 ? 7.356 17.116 15.025 1.00 80.50 119 LYS A N 1
ATOM 977 C CA . LYS A 1 119 ? 7.639 16.995 16.466 1.00 80.50 119 LYS A CA 1
ATOM 978 C C . LYS A 1 119 ? 6.604 17.713 17.340 1.00 80.50 119 LYS A C 1
ATOM 980 O O . LYS A 1 119 ? 6.514 17.408 18.521 1.00 80.50 119 LYS A O 1
ATOM 985 N N . SER A 1 120 ? 5.851 18.657 16.769 1.00 82.94 120 SER A N 1
ATOM 986 C CA . SER A 1 120 ? 4.763 19.359 17.454 1.00 82.94 120 SER A CA 1
ATOM 987 C C . SER A 1 120 ? 3.509 18.505 17.649 1.00 82.94 120 SER A C 1
ATOM 989 O O . SER A 1 120 ? 2.644 18.900 18.419 1.00 82.94 120 SER A O 1
ATOM 991 N N . VAL A 1 121 ? 3.385 17.364 16.960 1.00 86.88 121 VAL A N 1
ATOM 992 C CA . VAL A 1 121 ? 2.258 16.441 17.135 1.00 8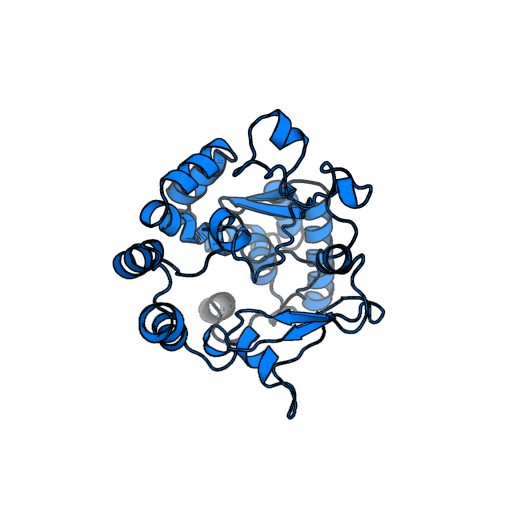6.88 121 VAL A CA 1
ATOM 993 C C . VAL A 1 121 ? 2.646 15.408 18.200 1.00 86.88 121 VAL A C 1
ATOM 995 O O . VAL A 1 121 ? 3.553 14.606 17.952 1.00 86.88 121 VAL A O 1
ATOM 998 N N . PRO A 1 122 ? 2.000 15.399 19.382 1.00 90.62 122 PRO A N 1
ATOM 999 C CA . PRO A 1 122 ? 2.382 14.552 20.514 1.00 90.62 122 PRO A CA 1
ATOM 1000 C C . PRO A 1 122 ? 1.843 13.117 20.369 1.00 90.62 122 PRO A C 1
ATOM 1002 O O . PRO A 1 122 ? 1.178 12.598 21.261 1.00 90.62 122 PRO A O 1
ATOM 1005 N N . LEU A 1 123 ? 2.117 12.477 19.227 1.00 94.44 123 LEU A N 1
ATOM 1006 C CA . LEU A 1 123 ? 1.685 11.116 18.903 1.00 94.44 123 LEU A CA 1
ATOM 1007 C C . LEU A 1 123 ? 2.839 10.112 19.030 1.00 94.44 123 LEU A C 1
ATOM 1009 O O . LEU A 1 123 ? 3.954 10.343 18.545 1.00 94.44 123 LEU A O 1
ATOM 1013 N N . LYS A 1 124 ? 2.548 8.952 19.621 1.00 93.25 124 LYS A N 1
ATOM 1014 C CA . LYS A 1 124 ? 3.406 7.761 19.635 1.00 93.25 124 LYS A CA 1
ATOM 1015 C C . LYS A 1 124 ? 2.667 6.554 19.066 1.00 93.25 124 LYS A C 1
ATOM 1017 O O . LYS A 1 124 ? 1.472 6.397 19.272 1.00 93.25 124 LYS A O 1
ATOM 1022 N N . PHE A 1 125 ? 3.397 5.667 18.400 1.00 93.31 125 PHE A N 1
ATOM 1023 C CA . PHE A 1 125 ? 2.928 4.321 18.089 1.00 93.31 125 PHE A CA 1
ATOM 1024 C C . PHE A 1 125 ? 3.370 3.366 19.189 1.00 93.31 125 PHE A C 1
ATOM 1026 O O . PHE A 1 125 ? 4.569 3.252 19.449 1.00 93.31 125 PHE A O 1
ATOM 1033 N N . ALA A 1 126 ? 2.403 2.685 19.798 1.00 95.25 126 ALA A N 1
ATOM 1034 C CA . ALA A 1 126 ? 2.608 1.625 20.773 1.00 95.25 126 ALA A CA 1
ATOM 1035 C C . ALA A 1 126 ? 2.289 0.273 20.120 1.00 95.25 126 ALA A C 1
ATOM 1037 O O . ALA A 1 126 ? 1.210 0.067 19.564 1.00 95.25 126 ALA A O 1
ATOM 1038 N N . LYS A 1 127 ? 3.244 -0.653 20.148 1.00 94.81 127 LYS A N 1
ATOM 1039 C CA . LYS A 1 127 ? 3.113 -1.988 19.550 1.00 94.81 127 LYS A CA 1
ATOM 1040 C C . LYS A 1 127 ? 2.968 -3.003 20.672 1.00 94.81 127 LYS A C 1
ATOM 1042 O O . LYS A 1 127 ? 3.949 -3.599 21.084 1.00 94.81 127 LYS A O 1
ATOM 1047 N N . VAL A 1 128 ? 1.768 -3.128 21.223 1.00 94.44 128 VAL A N 1
ATOM 1048 C CA . VAL A 1 128 ? 1.553 -3.854 22.490 1.00 94.44 128 VAL A CA 1
ATOM 1049 C C . VAL A 1 128 ? 1.670 -5.373 22.360 1.00 94.44 128 VAL A C 1
ATOM 1051 O O . VAL A 1 128 ? 1.971 -6.034 23.340 1.00 94.44 128 VAL A O 1
ATOM 1054 N N . ILE A 1 129 ? 1.506 -5.903 21.146 1.00 95.06 129 ILE A N 1
ATOM 1055 C CA . ILE A 1 129 ? 1.633 -7.334 20.829 1.00 95.06 129 ILE A CA 1
ATOM 1056 C C . ILE A 1 129 ? 2.902 -7.633 20.016 1.00 95.06 129 ILE A C 1
ATOM 1058 O O . ILE A 1 129 ? 2.920 -8.535 19.186 1.00 95.06 129 ILE A O 1
ATOM 1062 N N . TYR A 1 130 ? 3.956 -6.819 20.140 1.00 94.19 130 TYR A N 1
ATOM 1063 C CA . TYR A 1 130 ? 5.096 -6.885 19.217 1.00 94.19 130 TYR A CA 1
ATOM 1064 C C . TYR A 1 130 ? 5.831 -8.232 19.208 1.00 94.19 130 TYR A C 1
ATOM 1066 O O . TYR A 1 130 ? 6.461 -8.561 18.207 1.00 94.19 130 TYR A O 1
ATOM 1074 N N . ASP A 1 131 ? 5.779 -8.991 20.289 1.00 93.31 131 ASP A N 1
ATOM 1075 C CA . ASP A 1 131 ? 6.411 -10.295 20.473 1.00 93.31 131 ASP A CA 1
ATOM 1076 C C . ASP A 1 131 ? 5.459 -11.477 20.224 1.00 93.31 131 ASP A C 1
ATOM 1078 O O . ASP A 1 131 ? 5.891 -12.624 20.286 1.00 93.31 131 ASP A O 1
ATOM 1082 N N . TRP A 1 132 ? 4.200 -11.211 19.864 1.00 95.62 132 TRP A N 1
ATOM 1083 C CA . TRP A 1 132 ? 3.204 -12.243 19.581 1.00 95.62 132 TRP A CA 1
ATOM 1084 C C . TRP A 1 132 ? 3.364 -12.836 18.177 1.00 95.62 132 TRP A C 1
ATOM 1086 O O . TRP A 1 132 ? 3.699 -12.146 17.204 1.00 95.62 132 TRP A O 1
ATOM 1096 N N . ASN A 1 133 ? 3.017 -14.113 18.048 1.00 93.25 133 ASN A N 1
ATOM 1097 C CA . ASN A 1 133 ? 2.815 -14.819 16.788 1.00 93.25 133 ASN A CA 1
ATOM 1098 C C . ASN A 1 133 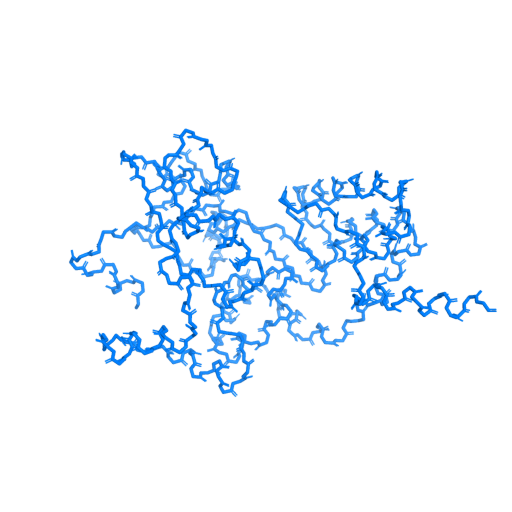? 1.341 -14.783 16.360 1.00 93.25 133 ASN A C 1
ATOM 1100 O O . ASN A 1 133 ? 0.533 -14.024 16.893 1.00 93.25 133 ASN A O 1
ATOM 1104 N N . VAL A 1 134 ? 1.000 -15.482 15.272 1.00 89.44 134 VAL A N 1
ATOM 1105 C CA . VAL A 1 134 ? -0.390 -15.565 14.775 1.00 89.44 134 VAL A CA 1
ATOM 1106 C C . VAL A 1 134 ? -1.241 -16.387 15.731 1.00 89.44 134 VAL A C 1
ATOM 1108 O O . VAL A 1 134 ? -2.338 -15.958 16.070 1.00 89.44 134 VAL A O 1
ATOM 1111 N N . ASP A 1 135 ? -0.688 -17.487 16.224 1.00 92.06 135 ASP A N 1
ATOM 1112 C CA . ASP A 1 135 ? -1.384 -18.406 17.118 1.00 92.06 135 ASP A CA 1
ATOM 1113 C C . ASP A 1 135 ? -1.719 -17.740 18.459 1.00 92.06 135 ASP A C 1
ATOM 1115 O O . ASP A 1 135 ? -2.832 -17.892 18.947 1.00 92.06 135 ASP A O 1
ATOM 1119 N N . ASP A 1 136 ? -0.818 -16.902 18.991 1.00 95.50 136 ASP A N 1
ATOM 1120 C CA . ASP A 1 136 ? -1.071 -16.115 20.208 1.00 95.50 136 ASP A CA 1
ATOM 1121 C C . ASP A 1 136 ? -2.273 -15.170 20.037 1.00 95.50 136 ASP A C 1
ATOM 1123 O O . ASP A 1 136 ? -3.106 -15.037 20.930 1.00 95.50 136 ASP A O 1
ATOM 1127 N N . VAL A 1 137 ? -2.398 -14.538 18.861 1.00 92.38 137 VAL A N 1
ATOM 1128 C CA . VAL A 1 137 ? -3.528 -13.647 18.548 1.00 92.38 137 VAL A CA 1
ATOM 1129 C C . VAL A 1 137 ? -4.832 -14.434 18.467 1.00 92.38 137 VAL A C 1
ATOM 1131 O O . VAL A 1 137 ? -5.833 -13.988 19.023 1.00 92.38 137 VAL A O 1
ATOM 1134 N N . PHE A 1 138 ? -4.837 -15.583 17.786 1.00 91.62 138 PHE A N 1
ATOM 1135 C CA . PHE A 1 138 ? -6.045 -16.401 17.685 1.00 91.62 138 PHE A CA 1
ATOM 1136 C C . PHE A 1 138 ? -6.468 -16.940 19.041 1.00 91.62 138 PHE A C 1
ATOM 1138 O O . PHE A 1 138 ? -7.614 -16.730 19.420 1.00 91.62 138 PHE A O 1
ATOM 1145 N N . LYS A 1 139 ? -5.536 -17.512 19.808 1.00 93.88 139 LYS A N 1
ATOM 1146 C CA . LYS A 1 139 ? -5.798 -17.981 21.167 1.00 93.88 139 LYS A CA 1
ATOM 1147 C C . LYS A 1 139 ? -6.438 -16.887 22.024 1.00 93.88 139 LYS A C 1
ATOM 1149 O O . LYS A 1 139 ? -7.484 -17.112 22.625 1.00 93.88 139 LYS A O 1
ATOM 1154 N N . PHE A 1 140 ? -5.852 -15.690 22.032 1.00 94.50 140 PHE A N 1
ATOM 1155 C CA . PHE A 1 140 ? -6.389 -14.563 22.790 1.00 94.50 140 PHE A CA 1
ATOM 1156 C C . PHE A 1 140 ? -7.820 -14.207 22.361 1.00 94.50 140 PHE A C 1
ATOM 1158 O O . PHE A 1 140 ? -8.704 -14.078 23.198 1.00 94.50 140 PHE A O 1
ATOM 1165 N N . ILE A 1 141 ? -8.072 -14.072 21.057 1.00 91.06 141 ILE A N 1
ATOM 1166 C CA . ILE A 1 141 ? -9.381 -13.651 20.538 1.00 91.06 141 ILE A CA 1
ATOM 1167 C C . ILE A 1 141 ? -10.447 -14.727 20.776 1.00 91.06 141 ILE A C 1
ATOM 1169 O O . ILE A 1 141 ? -11.514 -14.411 21.294 1.00 91.06 141 ILE A O 1
ATOM 1173 N N . THR A 1 142 ? -10.182 -15.977 20.392 1.00 90.75 142 THR A N 1
ATOM 1174 C CA . THR A 1 142 ? -11.211 -17.024 20.340 1.00 90.75 142 THR A CA 1
ATOM 1175 C C . THR A 1 142 ? -11.292 -17.853 21.613 1.00 90.75 142 THR A C 1
ATOM 1177 O O . THR A 1 142 ? -12.390 -18.169 22.047 1.00 90.75 142 THR A O 1
ATOM 1180 N N . GLU A 1 143 ? -10.161 -18.223 22.219 1.00 92.44 143 GLU A N 1
ATOM 1181 C CA . GLU A 1 143 ? -10.159 -19.118 23.387 1.00 92.44 143 GLU A CA 1
ATOM 1182 C C . GLU A 1 143 ? -10.271 -18.348 24.706 1.00 92.44 143 GLU A C 1
ATOM 1184 O O . GLU A 1 143 ? -10.969 -18.787 25.616 1.00 92.44 143 GLU A O 1
ATOM 1189 N N . GLU A 1 144 ? -9.583 -17.209 24.825 1.00 95.31 144 GLU A N 1
ATOM 1190 C CA . GLU A 1 144 ? -9.524 -16.451 26.084 1.00 95.31 144 GLU A CA 1
ATOM 1191 C C . GLU A 1 144 ? -10.634 -15.394 26.199 1.00 95.31 144 GLU A C 1
ATOM 1193 O O . GLU A 1 144 ? -11.053 -15.064 27.310 1.00 95.31 144 GLU A O 1
ATOM 1198 N N . HIS A 1 145 ? -11.130 -14.880 25.068 1.00 91.56 145 HIS A N 1
ATOM 1199 C CA . HIS A 1 145 ? -12.107 -13.787 25.031 1.00 91.56 145 HIS A CA 1
ATOM 1200 C C . HIS A 1 145 ? -13.412 -14.099 24.282 1.00 91.56 145 HIS A C 1
ATOM 1202 O O . HIS A 1 145 ? -14.274 -13.222 24.231 1.00 91.56 145 HIS A O 1
ATOM 1208 N N . ASP A 1 146 ? -13.571 -15.313 23.739 1.00 90.75 146 ASP A N 1
ATOM 1209 C CA . ASP A 1 146 ? -14.787 -15.784 23.046 1.00 90.75 146 ASP A CA 1
ATOM 1210 C C . ASP A 1 146 ? -15.316 -14.797 21.983 1.00 90.75 146 ASP A C 1
ATOM 1212 O O . ASP A 1 146 ? -16.517 -14.619 21.775 1.00 90.75 146 ASP A O 1
ATOM 1216 N N . ALA A 1 147 ? -14.405 -14.078 21.322 1.00 88.19 147 ALA A N 1
ATOM 1217 C CA . ALA A 1 147 ? -14.772 -13.097 20.316 1.00 88.19 147 ALA A CA 1
ATOM 1218 C C . ALA A 1 147 ? -15.092 -13.783 18.972 1.00 88.19 147 ALA A C 1
ATOM 1220 O O . ALA A 1 147 ? -14.487 -14.809 18.639 1.00 88.19 147 ALA A O 1
ATOM 1221 N N . PRO A 1 148 ? -15.993 -13.205 18.148 1.00 87.88 148 PRO A N 1
ATOM 1222 C CA . PRO A 1 148 ? -16.402 -13.811 16.886 1.00 87.88 148 PRO A CA 1
ATOM 1223 C C . PRO A 1 148 ? -15.225 -14.117 15.953 1.00 87.88 148 PRO A C 1
ATOM 1225 O O . PRO A 1 148 ? -14.440 -13.234 15.594 1.00 87.88 148 PRO A O 1
ATOM 1228 N N . TYR A 1 149 ? -15.139 -15.373 15.514 1.00 87.75 149 TYR A N 1
ATOM 1229 C CA . TYR A 1 149 ? -14.150 -15.809 14.535 1.00 87.75 149 TYR A CA 1
ATOM 1230 C C . TYR A 1 149 ? -14.553 -15.407 13.109 1.00 87.75 149 TYR A C 1
ATOM 1232 O O . TYR A 1 149 ? -15.728 -15.414 12.742 1.00 87.75 149 TYR A O 1
ATOM 1240 N N . CYS A 1 150 ? -13.566 -15.059 12.281 1.00 87.50 150 CYS A N 1
ATOM 1241 C CA . CYS A 1 150 ? -13.789 -14.656 10.897 1.00 87.50 150 CYS A CA 1
ATOM 1242 C C . CYS A 1 150 ? -13.438 -15.799 9.935 1.00 87.50 150 CYS A C 1
ATOM 1244 O O . CYS A 1 150 ? -12.263 -16.124 9.770 1.00 87.50 150 CYS A O 1
ATOM 1246 N N . GLU A 1 151 ? -14.439 -16.330 9.223 1.00 89.06 151 GLU A N 1
ATOM 1247 C CA . GLU A 1 151 ? -14.280 -17.415 8.232 1.00 89.06 151 GLU A CA 1
ATOM 1248 C C . GLU A 1 151 ? -13.248 -17.114 7.131 1.00 89.06 151 GLU A C 1
ATOM 1250 O O . GLU A 1 151 ? -12.731 -18.023 6.480 1.00 89.06 151 GLU A O 1
ATOM 1255 N N . TYR A 1 152 ? -12.926 -15.835 6.910 1.00 90.06 152 TYR A N 1
ATOM 1256 C CA . TYR A 1 152 ? -11.842 -15.418 6.022 1.00 90.06 152 TYR A CA 1
ATOM 1257 C C . TYR A 1 152 ? -10.531 -16.161 6.318 1.00 90.06 152 TYR A C 1
ATOM 1259 O O . TYR A 1 152 ? -9.821 -16.540 5.385 1.00 90.06 152 TYR A O 1
ATOM 1267 N N . TYR A 1 153 ? -10.212 -16.384 7.596 1.00 90.19 153 TYR A N 1
ATOM 1268 C CA . TYR A 1 153 ? -8.965 -17.034 7.992 1.00 90.19 153 TYR A CA 1
ATOM 1269 C C . TYR A 1 153 ? -8.943 -18.524 7.634 1.00 90.19 153 TYR A C 1
ATOM 1271 O O . TYR A 1 153 ? -7.904 -19.001 7.177 1.00 90.19 153 TYR A O 1
ATOM 1279 N N . ASP A 1 154 ? -10.082 -19.219 7.709 1.00 91.75 154 ASP A N 1
ATOM 1280 C CA . ASP A 1 154 ? -10.199 -20.604 7.234 1.00 91.75 154 ASP A CA 1
ATOM 1281 C C . ASP A 1 154 ? -10.007 -20.679 5.724 1.00 91.75 154 ASP A C 1
ATOM 1283 O O . ASP A 1 154 ? -9.232 -21.496 5.228 1.00 91.75 154 ASP A O 1
ATOM 1287 N N . ARG A 1 155 ? -10.662 -19.780 4.977 1.00 92.56 155 ARG A N 1
ATOM 1288 C CA . ARG A 1 155 ? -10.505 -19.715 3.518 1.00 92.56 155 ARG A CA 1
ATOM 1289 C C . ARG A 1 155 ? -9.050 -19.464 3.144 1.00 92.56 155 ARG A C 1
ATOM 1291 O O . ARG A 1 155 ? -8.511 -20.189 2.317 1.00 92.56 155 ARG A O 1
ATOM 1298 N N . ALA A 1 156 ? -8.402 -18.493 3.788 1.00 92.00 156 ALA A N 1
ATOM 1299 C CA . ALA A 1 156 ? -7.001 -18.179 3.538 1.00 92.00 156 ALA A CA 1
ATOM 1300 C C . ALA A 1 156 ? -6.067 -19.359 3.860 1.00 92.00 156 ALA A C 1
ATOM 1302 O O . ALA A 1 156 ? -5.131 -19.616 3.101 1.00 92.00 156 ALA A O 1
ATOM 1303 N N . ALA A 1 157 ? -6.333 -20.097 4.942 1.00 91.56 157 ALA A N 1
ATOM 1304 C CA . ALA A 1 157 ? -5.577 -21.293 5.298 1.00 91.56 157 ALA A CA 1
ATOM 1305 C C . ALA A 1 157 ? -5.755 -22.415 4.261 1.00 91.56 157 ALA A C 1
ATOM 1307 O O . ALA A 1 157 ? -4.766 -22.977 3.790 1.00 91.56 157 ALA A O 1
ATOM 1308 N N . LEU A 1 158 ? -6.997 -22.693 3.852 1.00 93.75 158 LEU A N 1
ATOM 1309 C CA . LEU A 1 158 ? -7.328 -23.738 2.879 1.00 93.75 158 LEU A CA 1
ATOM 1310 C C . LEU A 1 158 ? -6.744 -23.467 1.486 1.00 93.75 158 LEU A C 1
ATOM 1312 O O . LEU A 1 158 ? -6.359 -24.402 0.786 1.00 93.75 158 LEU A O 1
ATOM 1316 N N . THR A 1 159 ? -6.665 -22.202 1.071 1.00 91.88 159 THR A N 1
ATOM 1317 C CA . THR A 1 159 ? -6.188 -21.816 -0.267 1.00 91.88 159 THR A CA 1
ATOM 1318 C C . THR A 1 159 ? -4.699 -21.464 -0.303 1.00 91.88 159 THR A C 1
ATOM 1320 O O . THR A 1 159 ? -4.150 -21.227 -1.381 1.00 91.88 159 THR A O 1
ATOM 1323 N N . GLY A 1 160 ? -4.030 -21.388 0.854 1.00 90.31 160 GLY A N 1
ATOM 1324 C CA . GLY A 1 160 ? -2.666 -20.856 0.966 1.00 90.31 160 GLY A CA 1
ATOM 1325 C C . GLY A 1 160 ? -2.567 -19.352 0.660 1.00 90.31 160 GLY A C 1
ATOM 1326 O O . GLY A 1 160 ? -1.483 -18.829 0.357 1.00 90.31 160 GLY A O 1
ATOM 1327 N N . SER A 1 161 ? -3.698 -18.645 0.700 1.00 89.19 161 SER A N 1
ATOM 1328 C CA . SER A 1 161 ? -3.763 -17.208 0.463 1.00 89.19 161 SER A CA 1
ATOM 1329 C C . SER A 1 161 ? -3.180 -16.419 1.637 1.00 89.19 161 SER A C 1
ATOM 1331 O O . SER A 1 161 ? -3.025 -16.898 2.758 1.00 89.19 161 SER A O 1
ATOM 1333 N N . ASN A 1 162 ? -2.781 -15.177 1.367 1.00 82.62 162 ASN A N 1
ATOM 1334 C CA . ASN A 1 162 ? -2.215 -14.317 2.399 1.00 82.62 162 ASN A CA 1
ATOM 1335 C C . ASN A 1 162 ? -3.295 -13.899 3.408 1.00 82.62 162 ASN A C 1
ATOM 1337 O O . ASN A 1 162 ? -4.351 -13.438 3.000 1.00 82.62 162 ASN A O 1
ATOM 1341 N N . THR A 1 163 ? -2.992 -13.959 4.705 1.00 82.75 163 THR A N 1
ATOM 1342 C CA . THR A 1 163 ? -3.903 -13.555 5.795 1.00 82.75 163 THR A CA 1
ATOM 1343 C C . THR A 1 163 ? -3.887 -12.051 6.087 1.00 82.75 163 THR A C 1
ATOM 1345 O O . THR A 1 163 ? -4.573 -11.571 6.990 1.00 82.75 163 THR A O 1
ATOM 1348 N N . ARG A 1 164 ? -3.066 -11.274 5.365 1.00 72.44 164 ARG A N 1
ATOM 1349 C CA . ARG A 1 164 ? -2.979 -9.818 5.541 1.00 72.44 164 ARG A CA 1
ATOM 1350 C C . ARG A 1 164 ? -4.028 -9.087 4.722 1.00 72.44 164 ARG A C 1
ATOM 1352 O O . ARG A 1 164 ? -3.993 -9.120 3.495 1.00 72.44 164 ARG A O 1
ATOM 1359 N N . VAL A 1 165 ? -4.819 -8.281 5.419 1.00 70.50 165 VAL A N 1
ATOM 1360 C CA . VAL A 1 165 ? -5.808 -7.382 4.826 1.00 70.50 165 VAL A CA 1
ATOM 1361 C C . VAL A 1 165 ? -5.172 -6.016 4.539 1.00 70.50 165 VAL A C 1
ATOM 1363 O O . VAL A 1 165 ? -4.515 -5.417 5.392 1.00 70.50 165 VAL A O 1
ATOM 1366 N N . GLY A 1 166 ? -5.330 -5.520 3.314 1.00 81.12 166 GLY A N 1
ATOM 1367 C CA . GLY A 1 166 ? -4.816 -4.226 2.864 1.00 81.12 166 GLY A CA 1
ATOM 1368 C C . GLY A 1 166 ? -5.286 -3.908 1.446 1.00 81.12 166 GLY A C 1
ATOM 1369 O O . GLY A 1 166 ? -5.955 -4.721 0.819 1.00 81.12 166 GLY A O 1
ATOM 1370 N N . ILE A 1 167 ? -4.936 -2.732 0.915 1.00 87.38 167 ILE A N 1
ATOM 1371 C CA . ILE A 1 167 ? -5.356 -2.330 -0.440 1.00 87.38 167 ILE A CA 1
ATOM 1372 C C . ILE A 1 167 ? -4.751 -3.296 -1.476 1.00 87.38 167 ILE A C 1
ATOM 1374 O O . ILE A 1 167 ? -3.523 -3.305 -1.638 1.00 87.38 167 ILE A O 1
ATOM 1378 N N . PRO A 1 168 ? -5.561 -4.060 -2.234 1.00 89.94 168 PRO A N 1
ATOM 1379 C CA . PRO A 1 168 ? -5.043 -5.122 -3.094 1.00 89.94 168 PRO A CA 1
ATOM 1380 C C . PRO A 1 168 ? -4.481 -4.608 -4.424 1.00 89.94 168 PRO A C 1
ATOM 1382 O O . PRO A 1 168 ? -3.901 -5.384 -5.167 1.00 89.94 168 PRO A O 1
ATOM 1385 N N . LEU A 1 169 ? -4.621 -3.314 -4.738 1.00 92.50 169 LEU A N 1
ATOM 1386 C CA . LEU A 1 169 ? -4.391 -2.774 -6.089 1.00 92.50 169 LEU A CA 1
ATOM 1387 C C . LEU A 1 169 ? -2.993 -2.187 -6.338 1.00 92.50 169 LEU A C 1
ATOM 1389 O O . LEU A 1 169 ? -2.682 -1.789 -7.458 1.00 92.50 169 LEU A O 1
ATOM 1393 N N . HIS A 1 170 ? -2.140 -2.117 -5.317 1.00 90.12 170 HIS A N 1
ATOM 1394 C CA . HIS A 1 170 ? -0.789 -1.569 -5.458 1.00 90.12 170 HIS A CA 1
ATOM 1395 C C . HIS A 1 170 ? 0.206 -2.613 -5.996 1.00 90.12 170 HIS A C 1
ATOM 1397 O O . HIS A 1 170 ? -0.023 -3.821 -5.893 1.00 90.12 170 HIS A O 1
ATOM 1403 N N . ALA A 1 171 ? 1.358 -2.153 -6.503 1.00 88.06 171 ALA A N 1
ATOM 1404 C CA . ALA A 1 171 ? 2.329 -2.959 -7.264 1.00 88.06 171 ALA A CA 1
ATOM 1405 C C . ALA A 1 171 ? 2.864 -4.235 -6.568 1.00 88.06 171 ALA A C 1
ATOM 1407 O O . ALA A 1 171 ? 3.492 -5.083 -7.206 1.00 88.06 171 ALA A O 1
ATOM 1408 N N . VAL A 1 172 ? 2.676 -4.387 -5.254 1.00 86.19 172 VAL A N 1
ATOM 1409 C CA . VAL A 1 172 ? 3.060 -5.600 -4.514 1.00 86.19 172 VAL A CA 1
ATOM 1410 C C . VAL A 1 172 ? 1.881 -6.546 -4.346 1.00 86.19 172 VAL A C 1
ATOM 1412 O O . VAL A 1 172 ? 1.986 -7.694 -4.774 1.00 86.19 172 VAL A O 1
ATOM 1415 N N . ALA A 1 173 ? 0.774 -6.081 -3.763 1.00 87.75 173 ALA A N 1
ATOM 1416 C CA . ALA A 1 173 ? -0.364 -6.950 -3.469 1.00 87.75 173 ALA A CA 1
ATOM 1417 C C . ALA A 1 173 ? -1.071 -7.465 -4.724 1.00 87.75 173 ALA A C 1
ATOM 1419 O O . ALA A 1 173 ? -1.456 -8.629 -4.752 1.00 87.75 173 ALA A O 1
ATOM 1420 N N . ILE A 1 174 ? -1.174 -6.662 -5.786 1.00 91.25 174 ILE A N 1
ATOM 1421 C CA . ILE A 1 174 ? -2.012 -7.029 -6.937 1.00 91.25 174 ILE A CA 1
ATOM 1422 C C . ILE A 1 174 ? -1.465 -8.214 -7.747 1.00 91.25 174 ILE A C 1
ATOM 1424 O O . ILE A 1 174 ? -2.178 -8.867 -8.502 1.00 91.25 174 ILE A O 1
ATOM 1428 N N . ARG A 1 175 ? -0.196 -8.576 -7.537 1.00 89.81 175 ARG A N 1
ATOM 1429 C CA . ARG A 1 175 ? 0.390 -9.810 -8.083 1.00 89.81 175 ARG A CA 1
ATOM 1430 C C . ARG A 1 175 ? -0.223 -11.076 -7.482 1.00 89.81 175 ARG A C 1
ATOM 1432 O O . ARG A 1 175 ? -0.101 -12.139 -8.076 1.00 89.81 175 ARG A O 1
ATOM 1439 N N . ARG A 1 176 ? -0.878 -10.950 -6.326 1.00 89.19 176 ARG A N 1
ATOM 1440 C CA . ARG A 1 176 ? -1.640 -11.995 -5.640 1.00 89.19 176 ARG A CA 1
ATOM 1441 C C . ARG A 1 176 ? -3.148 -11.737 -5.709 1.00 89.19 176 ARG A C 1
ATOM 1443 O O . ARG A 1 176 ? -3.880 -12.232 -4.869 1.00 89.19 176 ARG A O 1
ATOM 1450 N N . ILE A 1 177 ? -3.637 -10.984 -6.700 1.00 91.56 177 ILE A N 1
ATOM 1451 C CA . ILE A 1 177 ? -5.074 -10.672 -6.817 1.00 91.56 177 ILE A CA 1
ATOM 1452 C C . ILE A 1 177 ? -5.961 -11.927 -6.915 1.00 91.56 177 ILE A C 1
ATOM 1454 O O . ILE A 1 177 ? -7.121 -11.883 -6.527 1.00 91.56 177 ILE A O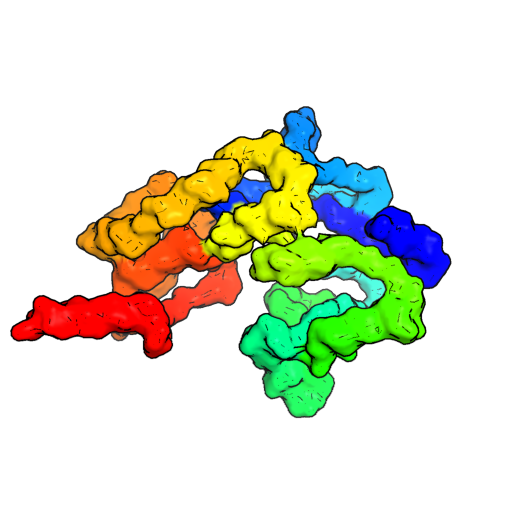 1
ATOM 1458 N N . GLY A 1 178 ? -5.409 -13.059 -7.372 1.00 89.88 178 GLY A N 1
ATOM 1459 C CA . GLY A 1 178 ? -6.097 -14.353 -7.357 1.00 89.88 178 GLY A CA 1
ATOM 1460 C C . GLY A 1 178 ? -6.468 -14.850 -5.955 1.00 89.88 178 GLY A C 1
ATOM 1461 O O . GLY A 1 178 ? -7.493 -15.509 -5.826 1.00 89.88 178 GLY A O 1
ATOM 1462 N N . ASP A 1 179 ? -5.712 -14.475 -4.913 1.00 91.00 179 ASP A N 1
ATOM 1463 C CA . ASP A 1 179 ? -6.068 -14.781 -3.518 1.00 91.00 179 ASP A CA 1
ATOM 1464 C C . ASP A 1 179 ? -7.439 -14.195 -3.173 1.00 91.00 179 ASP A C 1
ATOM 1466 O O . ASP A 1 179 ? -8.251 -14.850 -2.533 1.00 91.00 179 ASP A O 1
ATOM 1470 N N . LEU A 1 180 ? -7.727 -12.987 -3.669 1.00 90.69 180 LEU A N 1
ATOM 1471 C CA . LEU A 1 180 ? -8.974 -12.291 -3.378 1.00 90.69 180 LEU A CA 1
ATOM 1472 C C . LEU A 1 180 ? -10.189 -13.008 -3.961 1.00 90.69 180 LEU A C 1
ATOM 1474 O O . LEU A 1 180 ? -11.236 -13.048 -3.333 1.00 90.69 180 LEU A O 1
ATOM 1478 N N . VAL A 1 181 ? -10.036 -13.605 -5.144 1.00 90.88 181 VAL A N 1
ATOM 1479 C CA . VAL A 1 181 ? -11.095 -14.412 -5.763 1.00 90.88 181 VAL A CA 1
ATOM 1480 C C . VAL A 1 181 ? -11.386 -15.653 -4.921 1.00 90.88 181 VAL A C 1
ATOM 1482 O O . VAL A 1 181 ? -12.535 -16.067 -4.817 1.00 90.88 181 VAL A O 1
ATOM 1485 N N . ALA A 1 182 ? -10.353 -16.235 -4.311 1.00 90.25 182 ALA A N 1
ATOM 1486 C CA . ALA A 1 182 ? -10.484 -17.437 -3.501 1.00 90.25 182 ALA A CA 1
ATOM 1487 C C . ALA A 1 182 ? -11.072 -17.151 -2.106 1.00 90.25 182 ALA A C 1
ATOM 1489 O O . ALA A 1 182 ? -11.821 -17.972 -1.581 1.00 90.25 182 ALA A O 1
ATOM 1490 N N . THR A 1 183 ? -10.758 -15.997 -1.506 1.00 92.06 183 THR A N 1
ATOM 1491 C CA . THR A 1 183 ? -11.182 -15.662 -0.137 1.00 92.06 183 THR A CA 1
ATOM 1492 C C . THR A 1 183 ? -12.443 -14.792 -0.077 1.00 92.06 183 THR A C 1
ATOM 1494 O O . THR A 1 183 ? -13.303 -15.020 0.776 1.00 92.06 183 THR A O 1
ATOM 1497 N N . GLU A 1 184 ? -12.571 -13.807 -0.971 1.00 91.88 184 GLU A N 1
ATOM 1498 C CA . GLU A 1 184 ? -13.577 -12.729 -0.938 1.00 91.88 184 GLU A CA 1
ATOM 1499 C C . GLU A 1 184 ? -14.093 -12.372 -2.360 1.00 91.88 184 GLU A C 1
ATOM 1501 O O . GLU A 1 184 ? -13.870 -11.257 -2.848 1.00 91.88 184 GLU A O 1
ATOM 1506 N N . PRO A 1 185 ? -14.790 -13.292 -3.058 1.00 92.81 185 PRO A N 1
ATOM 1507 C CA . PRO A 1 185 ? -15.184 -13.113 -4.462 1.00 92.81 185 PRO A CA 1
ATOM 1508 C C . PRO A 1 185 ? -16.083 -11.890 -4.706 1.00 92.81 185 PRO A C 1
ATOM 1510 O O . PRO A 1 185 ? -15.838 -11.132 -5.639 1.00 92.81 185 PRO A O 1
ATOM 1513 N N . GLU A 1 186 ? -17.050 -11.621 -3.827 1.00 93.88 186 GLU A N 1
ATOM 1514 C CA . GLU A 1 186 ? -17.956 -10.462 -3.940 1.00 93.88 186 GLU A CA 1
ATOM 1515 C C . GLU A 1 186 ? -17.200 -9.127 -3.872 1.00 93.88 186 GLU A C 1
ATOM 1517 O O . GLU A 1 186 ? -17.507 -8.161 -4.576 1.00 93.88 186 GLU A O 1
ATOM 1522 N N . PHE A 1 187 ? -16.160 -9.069 -3.037 1.00 93.00 187 PHE A N 1
ATOM 1523 C CA . PHE A 1 187 ? -15.302 -7.896 -2.951 1.00 93.00 187 PHE A CA 1
ATOM 1524 C C . PHE A 1 187 ? -14.452 -7.738 -4.217 1.00 93.00 187 PHE A C 1
ATOM 1526 O O . PHE A 1 187 ? -14.272 -6.614 -4.693 1.00 93.00 187 PHE A O 1
ATOM 1533 N N . PHE A 1 188 ? -13.971 -8.838 -4.806 1.00 94.25 188 PHE A N 1
ATOM 1534 C CA . PHE A 1 188 ? -13.290 -8.800 -6.101 1.00 94.25 188 PHE A CA 1
ATOM 1535 C C . PHE A 1 188 ? -14.208 -8.306 -7.229 1.00 94.25 188 PHE A C 1
ATOM 1537 O O . PHE A 1 188 ? -13.787 -7.450 -8.014 1.00 94.25 188 PHE A O 1
ATOM 1544 N N . ASP A 1 189 ? -15.456 -8.770 -7.282 1.00 95.38 189 ASP A N 1
ATOM 1545 C CA . ASP A 1 189 ? -16.438 -8.318 -8.272 1.00 95.38 189 ASP A CA 1
ATOM 1546 C C . ASP A 1 189 ? -16.677 -6.813 -8.144 1.00 95.38 189 ASP A C 1
ATOM 1548 O O . ASP A 1 189 ? -16.557 -6.069 -9.123 1.00 95.38 189 ASP A O 1
ATOM 1552 N N . ARG A 1 190 ? -16.858 -6.322 -6.911 1.00 95.56 190 ARG A N 1
ATOM 1553 C CA . ARG A 1 190 ? -17.013 -4.886 -6.669 1.00 95.56 190 ARG A CA 1
ATOM 1554 C C . ARG A 1 190 ? -15.781 -4.077 -7.079 1.00 95.56 190 ARG A C 1
ATOM 1556 O O . ARG A 1 190 ? -15.902 -2.949 -7.572 1.00 95.56 190 ARG A O 1
ATOM 1563 N N . LEU A 1 191 ? -14.581 -4.623 -6.887 1.00 95.00 191 LEU A N 1
ATOM 1564 C CA . LEU A 1 191 ? -13.357 -3.989 -7.371 1.00 95.00 191 LEU A CA 1
ATOM 1565 C C . LEU A 1 191 ? -13.324 -3.933 -8.902 1.00 95.00 191 LEU A C 1
ATOM 1567 O O . LEU A 1 191 ? -12.912 -2.903 -9.434 1.00 95.00 191 LEU A O 1
ATOM 1571 N N . CYS A 1 192 ? -13.769 -4.981 -9.599 1.00 95.56 192 CYS A N 1
ATOM 1572 C CA . CYS A 1 192 ? -13.848 -5.009 -11.061 1.00 95.56 192 CYS A CA 1
ATOM 1573 C C . CYS A 1 192 ? -14.864 -3.998 -11.599 1.00 95.56 192 CYS A C 1
ATOM 1575 O O . CYS A 1 192 ? -14.568 -3.297 -12.560 1.00 95.56 192 CYS A O 1
ATOM 1577 N N . GLU A 1 193 ? -16.017 -3.836 -10.953 1.00 95.44 193 GLU A N 1
ATOM 1578 C CA . GLU A 1 193 ? -16.978 -2.784 -11.312 1.00 95.44 193 GLU A CA 1
ATOM 1579 C C . GLU A 1 193 ? -16.358 -1.383 -11.182 1.00 95.44 193 GLU A C 1
ATOM 1581 O O . GLU A 1 193 ? -16.515 -0.523 -12.050 1.00 95.44 193 GLU A O 1
ATOM 1586 N N . CYS A 1 194 ? -15.607 -1.149 -10.101 1.00 95.25 194 CYS A N 1
ATOM 1587 C CA . CYS A 1 194 ? -14.942 0.129 -9.860 1.00 95.25 194 CYS A CA 1
ATOM 1588 C C . CYS A 1 194 ? -13.739 0.360 -10.790 1.00 95.25 194 CYS A C 1
ATOM 1590 O O . CYS A 1 194 ? -13.441 1.509 -11.145 1.00 95.25 194 CYS A O 1
ATOM 1592 N N . PHE A 1 195 ? -13.023 -0.708 -11.138 1.00 94.50 195 PHE A N 1
ATOM 1593 C CA . PHE A 1 195 ? -11.759 -0.696 -11.872 1.00 94.50 195 PHE A CA 1
ATOM 1594 C C . PHE A 1 195 ? -11.683 -1.884 -12.848 1.00 94.50 195 PHE A C 1
ATOM 1596 O O . PHE A 1 195 ? -10.937 -2.833 -12.601 1.00 94.50 195 PHE A O 1
ATOM 1603 N N . PRO A 1 196 ? -12.395 -1.842 -13.988 1.00 93.81 196 PRO A N 1
ATOM 1604 C CA . PRO A 1 196 ? -12.538 -2.999 -14.883 1.00 93.81 196 PRO A CA 1
ATOM 1605 C C . PRO A 1 196 ? -11.215 -3.600 -15.366 1.00 93.81 196 PRO A C 1
ATOM 1607 O O . PRO A 1 196 ? -11.093 -4.806 -15.570 1.00 93.81 196 PRO A O 1
ATOM 1610 N N . GLN A 1 197 ? -10.182 -2.768 -15.499 1.00 93.12 197 GLN A N 1
ATOM 1611 C CA . GLN A 1 197 ? -8.858 -3.189 -15.936 1.00 93.12 197 GLN A CA 1
ATOM 1612 C C . GLN A 1 197 ? -8.166 -4.180 -14.985 1.00 93.12 197 GLN A C 1
ATOM 1614 O O . GLN A 1 197 ? -7.227 -4.851 -15.408 1.00 93.12 197 GLN A O 1
ATOM 1619 N N . ILE A 1 198 ? -8.579 -4.298 -13.716 1.00 94.75 198 ILE A N 1
ATOM 1620 C CA . ILE A 1 198 ? -7.887 -5.177 -12.758 1.00 94.75 198 ILE A CA 1
ATOM 1621 C C . ILE A 1 198 ? -8.054 -6.660 -13.098 1.00 94.75 198 ILE A C 1
ATOM 1623 O O . ILE A 1 198 ? -7.179 -7.454 -12.764 1.00 94.75 198 ILE A O 1
ATOM 1627 N N . ASP A 1 199 ? -9.117 -7.055 -13.805 1.00 94.31 199 ASP A N 1
ATOM 1628 C CA . ASP A 1 199 ? -9.293 -8.457 -14.201 1.00 94.31 199 ASP A CA 1
ATOM 1629 C C . ASP A 1 199 ? -8.219 -8.892 -15.215 1.00 94.31 199 ASP A C 1
ATOM 1631 O O . ASP A 1 199 ? -7.802 -10.053 -15.247 1.00 94.31 199 ASP A O 1
ATOM 1635 N N . ALA A 1 200 ? -7.659 -7.941 -15.976 1.00 95.00 200 ALA A N 1
ATOM 1636 C CA . ALA A 1 200 ? -6.506 -8.209 -16.828 1.00 95.00 200 ALA A CA 1
ATOM 1637 C C . ALA A 1 200 ? -5.280 -8.645 -16.004 1.00 95.00 200 ALA A C 1
ATOM 1639 O O . ALA A 1 200 ? -4.550 -9.548 -16.412 1.00 95.00 200 ALA A O 1
ATOM 1640 N N . GLN A 1 201 ? -5.086 -8.079 -14.807 1.00 94.94 201 GLN A N 1
ATOM 1641 C CA . GLN A 1 201 ? -4.016 -8.508 -13.907 1.00 94.94 201 GLN A CA 1
ATOM 1642 C C . GLN A 1 201 ? -4.171 -9.984 -13.529 1.00 94.94 201 GLN A C 1
ATOM 1644 O O . GLN A 1 201 ? -3.201 -10.732 -13.570 1.00 94.94 201 GLN A O 1
ATOM 1649 N N . ARG A 1 202 ? -5.385 -10.426 -13.190 1.00 92.50 202 ARG A N 1
ATOM 1650 C CA . ARG A 1 202 ? -5.646 -11.822 -12.813 1.00 92.50 202 ARG A CA 1
ATOM 1651 C C . ARG A 1 202 ? -5.407 -12.785 -13.977 1.00 92.50 202 ARG A C 1
ATOM 1653 O O . ARG A 1 202 ? -4.831 -13.851 -13.779 1.00 92.50 202 ARG A O 1
ATOM 1660 N N . ARG A 1 203 ? -5.863 -12.421 -15.177 1.00 93.62 203 ARG A N 1
ATOM 1661 C CA . ARG A 1 203 ? -5.829 -13.303 -16.353 1.00 93.62 203 ARG A CA 1
ATOM 1662 C C . ARG A 1 203 ? -4.436 -13.438 -16.963 1.00 93.62 203 ARG A C 1
ATOM 1664 O O . ARG A 1 203 ? -4.033 -14.555 -17.266 1.00 93.62 203 ARG A O 1
ATOM 1671 N N . TRP A 1 204 ? -3.726 -12.320 -17.126 1.00 94.88 204 TRP A N 1
ATOM 1672 C CA . TRP A 1 204 ? -2.554 -12.242 -18.006 1.00 94.88 204 TRP A CA 1
ATOM 1673 C C . TRP A 1 204 ? -1.227 -12.145 -17.259 1.00 94.88 204 TRP A C 1
ATOM 1675 O O . TRP A 1 204 ? -0.184 -12.390 -17.851 1.00 94.88 204 TRP A O 1
ATOM 1685 N N . TRP A 1 205 ? -1.217 -11.803 -15.965 1.00 93.25 205 TRP A N 1
ATOM 1686 C CA . TRP A 1 205 ? 0.041 -11.567 -15.243 1.00 93.25 205 TRP A CA 1
ATOM 1687 C C . TRP A 1 205 ? 0.984 -12.772 -15.229 1.00 93.25 205 TRP A C 1
ATOM 1689 O O . TRP A 1 205 ? 2.197 -12.598 -15.289 1.00 93.25 205 TRP A O 1
ATOM 1699 N N . LYS A 1 206 ? 0.431 -13.987 -15.179 1.00 91.06 206 LYS A N 1
ATOM 1700 C CA . LYS A 1 206 ? 1.200 -15.239 -15.242 1.00 91.06 206 LYS A CA 1
ATOM 1701 C C . LYS A 1 206 ? 1.966 -15.412 -16.563 1.00 91.06 206 LYS A C 1
ATOM 1703 O O . LYS A 1 206 ? 2.974 -16.107 -16.573 1.00 91.06 206 LYS A O 1
ATOM 1708 N N . ASP A 1 207 ? 1.497 -14.765 -17.629 1.00 93.56 207 ASP A N 1
ATOM 1709 C CA . ASP A 1 207 ? 2.051 -14.845 -18.981 1.00 93.56 207 ASP A CA 1
ATOM 1710 C C . ASP A 1 207 ? 2.956 -13.638 -19.302 1.00 93.56 207 ASP A C 1
ATOM 1712 O O . ASP A 1 207 ? 3.601 -13.595 -20.349 1.00 93.56 207 ASP A O 1
ATOM 1716 N N . VAL A 1 208 ? 3.027 -12.639 -18.409 1.00 91.88 208 VAL A N 1
ATOM 1717 C CA . VAL A 1 208 ? 3.913 -11.483 -18.581 1.00 91.88 208 VAL A CA 1
ATOM 1718 C C . VAL A 1 208 ? 5.353 -11.889 -18.292 1.00 91.88 208 VAL A C 1
ATOM 1720 O O . VAL A 1 208 ? 5.730 -12.140 -17.144 1.00 91.88 208 VAL A O 1
ATOM 1723 N N . ASP A 1 209 ? 6.191 -11.843 -19.325 1.00 94.44 209 ASP A N 1
ATOM 1724 C CA . ASP A 1 209 ? 7.639 -11.938 -19.168 1.00 94.44 209 ASP A CA 1
ATOM 1725 C C . ASP A 1 209 ? 8.215 -10.606 -18.663 1.00 94.44 209 ASP A C 1
ATOM 1727 O O . ASP A 1 209 ? 8.599 -9.701 -19.411 1.00 94.44 209 ASP A O 1
ATOM 1731 N N . VAL A 1 210 ? 8.240 -10.491 -17.338 1.00 92.94 210 VAL A N 1
ATOM 1732 C CA . VAL A 1 210 ? 8.756 -9.326 -16.614 1.00 92.94 210 VAL A CA 1
ATOM 1733 C C . VAL A 1 210 ? 10.231 -9.073 -16.920 1.00 92.94 210 VAL A C 1
ATOM 1735 O O . VAL A 1 210 ? 10.652 -7.919 -16.951 1.00 92.94 210 VAL A O 1
ATOM 1738 N N . GLU A 1 211 ? 11.022 -10.125 -17.114 1.00 93.94 211 GLU A N 1
ATOM 1739 C CA . GLU A 1 211 ? 12.467 -10.002 -17.300 1.00 93.94 211 GLU A CA 1
ATOM 1740 C C . GLU A 1 211 ? 12.782 -9.502 -18.708 1.00 93.94 211 GLU A C 1
ATOM 1742 O O . GLU A 1 211 ? 13.564 -8.565 -18.855 1.00 93.94 211 GLU A O 1
ATOM 1747 N N . LYS A 1 212 ? 12.076 -10.007 -19.725 1.00 95.38 212 LYS A N 1
ATOM 1748 C CA . LYS A 1 212 ? 12.164 -9.484 -21.092 1.00 95.38 212 LYS A CA 1
ATOM 1749 C C . LYS A 1 212 ? 11.753 -8.014 -21.179 1.00 95.38 212 LYS A C 1
ATOM 1751 O O . LYS A 1 212 ? 12.428 -7.230 -21.843 1.00 95.38 212 LYS A O 1
ATOM 1756 N N . LEU A 1 213 ? 10.679 -7.625 -20.487 1.00 95.44 213 LEU A N 1
ATOM 1757 C CA . LEU A 1 213 ? 10.241 -6.227 -20.433 1.00 95.44 213 LEU A CA 1
ATOM 1758 C C . LEU A 1 213 ? 11.304 -5.327 -19.786 1.00 95.44 213 LEU A C 1
ATOM 1760 O O . LEU A 1 213 ? 11.587 -4.241 -20.288 1.00 95.44 213 LEU A O 1
ATOM 1764 N N . ILE A 1 214 ? 11.903 -5.779 -18.678 1.00 95.94 214 ILE A N 1
ATOM 1765 C CA . ILE A 1 214 ? 12.990 -5.056 -18.010 1.00 95.94 214 ILE A CA 1
ATOM 1766 C C . ILE A 1 214 ? 14.199 -4.934 -18.939 1.00 95.94 214 ILE A C 1
ATOM 1768 O O . ILE A 1 214 ? 14.712 -3.829 -19.087 1.00 95.94 214 ILE A O 1
ATOM 1772 N N . GLY A 1 215 ? 14.625 -6.033 -19.566 1.00 96.31 215 GLY A N 1
ATOM 1773 C CA . GLY A 1 215 ? 15.783 -6.068 -20.459 1.00 96.31 215 GLY A CA 1
ATOM 1774 C C . GLY A 1 215 ? 15.628 -5.136 -21.659 1.00 96.31 215 GLY A C 1
ATOM 1775 O O . GLY A 1 215 ? 16.549 -4.384 -21.961 1.00 96.31 215 GLY A O 1
ATOM 1776 N N . TYR A 1 216 ? 14.440 -5.102 -22.276 1.00 97.00 216 TYR A N 1
ATOM 1777 C CA . TYR A 1 216 ? 14.146 -4.198 -23.393 1.00 97.00 216 TYR A CA 1
ATOM 1778 C C . TYR A 1 216 ? 14.403 -2.729 -23.026 1.00 97.00 216 TYR A C 1
ATOM 1780 O O . TYR A 1 216 ? 15.210 -2.061 -23.668 1.00 97.00 216 TYR A O 1
ATOM 1788 N N . TYR A 1 217 ? 13.775 -2.228 -21.957 1.00 97.94 217 TYR A N 1
ATOM 1789 C CA . TYR A 1 217 ? 13.951 -0.829 -21.555 1.00 97.94 217 TYR A CA 1
ATOM 1790 C C . TYR A 1 217 ? 15.325 -0.554 -20.938 1.00 97.94 217 TYR A C 1
ATOM 1792 O O . TYR A 1 217 ? 15.831 0.559 -21.052 1.00 97.94 217 TYR A O 1
ATOM 1800 N N . ALA A 1 218 ? 15.946 -1.536 -20.281 1.00 96.81 218 ALA A N 1
ATOM 1801 C CA . ALA A 1 218 ? 17.286 -1.375 -19.727 1.00 96.81 218 ALA A CA 1
ATOM 1802 C C . ALA A 1 218 ? 18.344 -1.217 -20.829 1.00 96.81 218 ALA A C 1
ATOM 1804 O O . ALA A 1 218 ? 19.211 -0.353 -20.704 1.00 96.81 218 ALA A O 1
ATOM 1805 N N . GLY A 1 219 ? 18.221 -1.968 -21.932 1.00 96.31 219 GLY A N 1
ATOM 1806 C CA . GLY A 1 219 ? 19.123 -1.883 -23.087 1.00 96.31 219 GLY A CA 1
ATOM 1807 C C . GLY A 1 219 ? 19.106 -0.524 -23.796 1.00 96.31 219 GLY A C 1
ATOM 1808 O O . GLY A 1 219 ? 20.085 -0.148 -24.434 1.00 96.31 219 GLY A O 1
ATOM 1809 N N . LEU A 1 220 ? 18.031 0.251 -23.629 1.00 97.38 220 LEU A N 1
ATOM 1810 C CA . LEU A 1 220 ? 17.901 1.623 -24.135 1.00 97.38 220 LEU A CA 1
ATOM 1811 C C . LEU A 1 220 ? 18.431 2.686 -23.146 1.00 97.38 220 LEU A C 1
ATOM 1813 O O . LEU A 1 220 ? 18.345 3.887 -23.405 1.00 97.38 220 LEU A O 1
ATOM 1817 N N . GLY A 1 221 ? 18.945 2.283 -21.980 1.00 96.94 221 GLY A N 1
ATOM 1818 C CA . GLY A 1 221 ? 19.536 3.183 -20.991 1.00 96.94 221 GLY A CA 1
ATOM 1819 C C . GLY A 1 221 ? 18.572 4.260 -20.467 1.00 96.94 221 GLY A C 1
ATOM 1820 O O . GLY A 1 221 ? 17.472 3.976 -19.986 1.00 96.94 221 GLY A O 1
ATOM 1821 N N . TRP A 1 222 ? 18.997 5.529 -20.509 1.00 97.44 222 TRP A N 1
ATOM 1822 C CA . TRP A 1 222 ? 18.182 6.658 -20.029 1.00 97.44 222 TRP A CA 1
ATOM 1823 C C . TRP A 1 222 ? 16.956 6.934 -20.905 1.00 97.44 222 TRP A C 1
ATOM 1825 O O . TRP A 1 222 ? 15.925 7.366 -20.376 1.00 97.44 222 TRP A O 1
ATOM 1835 N N . ASP A 1 223 ? 17.055 6.667 -22.207 1.00 97.88 223 ASP A N 1
ATOM 1836 C CA . ASP A 1 223 ? 15.935 6.820 -23.135 1.00 97.88 223 ASP A CA 1
ATOM 1837 C C . ASP A 1 223 ? 14.878 5.762 -22.837 1.00 97.88 223 ASP A C 1
ATOM 1839 O O . ASP A 1 223 ? 13.706 6.097 -22.681 1.00 97.88 223 ASP A O 1
ATOM 1843 N N . GLY A 1 224 ? 15.302 4.524 -22.565 1.00 97.56 224 GLY A N 1
ATOM 1844 C CA . GLY A 1 224 ? 14.409 3.465 -22.098 1.00 97.56 224 GLY A CA 1
ATOM 1845 C C . GLY A 1 224 ? 13.697 3.792 -20.789 1.00 97.56 224 GLY A C 1
ATOM 1846 O O . GLY A 1 224 ? 12.505 3.532 -20.646 1.00 97.56 224 GLY A O 1
ATOM 1847 N N . ALA A 1 225 ? 14.382 4.423 -19.832 1.00 97.25 225 ALA A N 1
ATOM 1848 C CA . ALA A 1 225 ? 13.735 4.884 -18.603 1.00 97.25 225 ALA A CA 1
ATOM 1849 C C . ALA A 1 225 ? 12.679 5.975 -18.867 1.00 97.25 225 ALA A C 1
ATOM 1851 O O . ALA A 1 225 ? 11.656 6.013 -18.180 1.00 97.25 225 ALA A O 1
ATOM 1852 N N . SER A 1 226 ? 12.915 6.851 -19.845 1.00 97.56 226 SER A N 1
ATOM 1853 C CA . SER A 1 226 ? 11.971 7.902 -20.241 1.00 97.56 226 SER A CA 1
ATOM 1854 C C . SER A 1 226 ? 10.763 7.311 -20.973 1.00 97.56 226 SER A C 1
ATOM 1856 O O . SER A 1 226 ? 9.630 7.557 -20.564 1.00 97.56 226 SER A O 1
ATOM 1858 N N . GLU A 1 227 ? 11.001 6.437 -21.953 1.00 97.75 227 GLU A N 1
ATOM 1859 C CA . GLU A 1 227 ? 9.963 5.721 -22.701 1.00 97.75 227 GLU A CA 1
ATOM 1860 C C . GLU A 1 227 ? 9.091 4.859 -21.777 1.00 97.75 227 GLU A C 1
ATOM 1862 O O . GLU A 1 227 ? 7.861 4.860 -21.884 1.00 97.75 227 GLU A O 1
ATOM 1867 N N . PHE A 1 228 ? 9.704 4.178 -20.801 1.00 97.19 228 PHE A N 1
ATOM 1868 C CA . PHE A 1 228 ? 8.974 3.422 -19.787 1.00 97.19 228 PHE A CA 1
ATOM 1869 C C . PHE A 1 228 ? 8.033 4.326 -18.985 1.00 97.19 228 PHE A C 1
ATOM 1871 O O . PHE A 1 228 ? 6.882 3.963 -18.737 1.00 97.19 228 PHE A O 1
ATOM 1878 N N . ILE A 1 229 ? 8.512 5.500 -18.556 1.00 96.69 229 ILE A N 1
ATOM 1879 C CA . ILE A 1 229 ? 7.698 6.452 -17.794 1.00 96.69 229 ILE A CA 1
ATOM 1880 C C . ILE A 1 229 ? 6.509 6.919 -18.627 1.00 96.69 229 ILE A C 1
ATOM 1882 O O . ILE A 1 229 ? 5.386 6.889 -18.128 1.00 96.69 229 ILE A O 1
ATOM 1886 N N . ASP A 1 230 ? 6.744 7.310 -19.874 1.00 96.06 230 ASP A N 1
ATOM 1887 C CA . ASP A 1 230 ? 5.696 7.849 -20.738 1.00 96.06 230 ASP A CA 1
ATOM 1888 C C . ASP A 1 230 ? 4.651 6.781 -21.109 1.00 96.06 230 ASP A C 1
ATOM 1890 O O . ASP A 1 230 ? 3.462 7.082 -21.213 1.00 96.06 230 ASP A O 1
ATOM 1894 N N . THR A 1 231 ? 5.066 5.515 -21.209 1.00 95.50 231 THR A N 1
ATOM 1895 C CA . THR A 1 231 ? 4.181 4.388 -21.541 1.00 95.50 231 THR A CA 1
ATOM 1896 C C . THR A 1 231 ? 3.383 3.882 -20.334 1.00 95.50 231 THR A C 1
ATOM 1898 O O . THR A 1 231 ? 2.171 3.665 -20.416 1.00 95.50 231 THR A O 1
ATOM 1901 N N . TYR A 1 232 ? 4.047 3.665 -19.193 1.00 95.19 232 TYR A N 1
ATOM 1902 C CA . TYR A 1 232 ? 3.470 2.920 -18.068 1.00 95.19 232 TYR A CA 1
ATOM 1903 C C . TYR A 1 232 ? 3.040 3.794 -16.889 1.00 95.19 232 TYR A C 1
ATOM 1905 O O . TYR A 1 232 ? 2.279 3.318 -16.044 1.00 95.19 232 TYR A O 1
ATOM 1913 N N . ILE A 1 233 ? 3.487 5.048 -16.785 1.00 94.25 233 ILE A N 1
ATOM 1914 C CA . ILE A 1 233 ? 3.196 5.906 -15.629 1.00 94.25 233 ILE A CA 1
ATOM 1915 C C . ILE A 1 233 ? 2.148 6.957 -15.994 1.00 94.25 233 ILE A C 1
ATOM 1917 O O . ILE A 1 233 ? 2.423 7.944 -16.669 1.00 94.25 233 ILE A O 1
ATOM 1921 N N . ILE A 1 234 ? 0.933 6.766 -15.483 1.00 92.50 234 ILE A N 1
ATOM 1922 C CA . ILE A 1 234 ? -0.228 7.592 -15.806 1.00 92.50 234 ILE A CA 1
ATOM 1923 C C . ILE A 1 234 ? -0.432 8.686 -14.757 1.00 92.50 234 ILE A C 1
ATOM 1925 O O . ILE A 1 234 ? -0.602 8.418 -13.562 1.00 92.50 234 ILE A O 1
ATOM 1929 N N . GLY A 1 235 ? -0.510 9.923 -15.244 1.00 88.00 235 GLY A N 1
ATOM 1930 C CA . GLY A 1 235 ? -0.893 11.101 -14.473 1.00 88.00 235 GLY A CA 1
ATOM 1931 C C . GLY A 1 235 ? 0.299 11.918 -13.953 1.00 88.00 235 GLY A C 1
ATOM 1932 O O . GLY A 1 235 ? 1.321 11.362 -13.540 1.00 88.00 235 GLY A O 1
ATOM 1933 N N . PRO A 1 236 ? 0.160 13.255 -13.895 1.00 86.44 236 PRO A N 1
ATOM 1934 C CA . PRO A 1 236 ? 1.282 14.183 -13.730 1.00 86.44 236 PRO A CA 1
ATOM 1935 C C . PRO A 1 236 ? 2.068 13.969 -12.431 1.00 86.44 236 PRO A C 1
ATOM 1937 O O . PRO A 1 236 ? 3.298 13.989 -12.436 1.00 86.44 236 PRO A O 1
ATOM 1940 N N . SER A 1 237 ? 1.377 13.695 -11.321 1.00 85.44 237 SER A N 1
ATOM 1941 C CA . SER A 1 237 ? 2.007 13.489 -10.010 1.00 85.44 237 SER A CA 1
ATOM 1942 C C . SER A 1 237 ? 2.937 12.265 -9.985 1.00 85.44 237 SER A C 1
ATOM 1944 O O . SER A 1 237 ? 4.075 12.343 -9.507 1.00 85.44 237 SER A O 1
ATOM 1946 N N . LYS A 1 238 ? 2.505 11.128 -10.552 1.00 87.62 238 LYS A N 1
ATOM 1947 C CA . LYS A 1 238 ? 3.331 9.909 -10.603 1.00 87.62 238 LYS A CA 1
ATOM 1948 C C . LYS A 1 238 ? 4.440 10.032 -11.635 1.00 87.62 238 LYS A C 1
ATOM 1950 O O . LYS A 1 238 ? 5.556 9.620 -11.329 1.00 87.62 238 LYS A O 1
ATOM 1955 N N . THR A 1 239 ? 4.180 10.653 -12.785 1.00 92.44 239 THR A N 1
ATOM 1956 C CA . THR A 1 239 ? 5.208 10.944 -13.794 1.00 92.44 239 THR A CA 1
ATOM 1957 C C . THR A 1 239 ? 6.320 11.807 -13.200 1.00 92.44 239 THR A C 1
ATOM 1959 O O . THR A 1 239 ? 7.492 11.442 -13.277 1.00 92.44 239 THR A O 1
ATOM 1962 N N . GLN A 1 240 ? 5.975 12.904 -12.516 1.00 91.25 240 GLN A N 1
ATOM 1963 C CA . GLN A 1 240 ? 6.951 13.757 -11.834 1.00 91.25 240 GLN A CA 1
ATOM 1964 C C . GLN A 1 240 ? 7.750 12.968 -10.788 1.00 91.25 240 GLN A C 1
ATOM 1966 O O . GLN A 1 240 ? 8.970 13.116 -10.681 1.00 91.25 240 GLN A O 1
ATOM 1971 N N . ARG A 1 241 ? 7.085 12.088 -10.030 1.00 89.12 241 ARG A N 1
ATOM 1972 C CA . ARG A 1 241 ? 7.754 11.260 -9.023 1.00 89.12 241 ARG A CA 1
ATOM 1973 C C . ARG A 1 241 ? 8.692 10.220 -9.640 1.00 89.12 241 ARG A C 1
ATOM 1975 O O . ARG A 1 241 ? 9.784 10.025 -9.108 1.00 89.12 241 ARG A O 1
ATOM 1982 N N . ALA A 1 242 ? 8.296 9.578 -10.733 1.00 93.19 242 ALA A N 1
ATOM 1983 C CA . ALA A 1 242 ? 9.132 8.632 -11.462 1.00 93.19 242 ALA A CA 1
ATOM 1984 C C . ALA A 1 242 ? 10.371 9.333 -12.042 1.00 93.19 242 ALA A C 1
ATOM 1986 O O . ALA A 1 242 ? 11.488 8.868 -11.825 1.00 93.19 242 ALA A O 1
ATOM 1987 N N . LYS A 1 243 ? 10.201 10.521 -12.642 1.00 94.56 243 LYS A N 1
ATOM 1988 C CA . LYS A 1 243 ? 11.312 11.365 -13.117 1.00 94.56 243 LYS A CA 1
ATOM 1989 C C . LYS A 1 243 ? 12.267 11.756 -11.983 1.00 94.56 243 LYS A C 1
ATOM 1991 O O . LYS A 1 243 ? 13.482 11.670 -12.141 1.00 94.56 243 LYS A O 1
ATOM 1996 N N . ALA A 1 244 ? 11.743 12.107 -10.806 1.00 92.81 244 ALA A N 1
ATOM 1997 C CA . ALA A 1 244 ? 12.571 12.385 -9.630 1.00 92.81 244 ALA A CA 1
ATOM 1998 C C . ALA A 1 244 ? 13.363 11.151 -9.150 1.00 92.81 244 ALA A C 1
ATOM 2000 O O . ALA A 1 244 ? 14.520 11.285 -8.747 1.00 92.81 244 ALA A O 1
ATOM 2001 N N . LEU A 1 245 ? 12.767 9.954 -9.213 1.00 93.31 245 LEU A N 1
ATOM 2002 C CA . LEU A 1 245 ? 13.451 8.697 -8.900 1.00 93.31 245 LEU A CA 1
ATOM 2003 C C . LEU A 1 245 ? 14.575 8.407 -9.905 1.00 93.31 245 LEU A C 1
ATOM 2005 O O . LEU A 1 245 ? 15.678 8.075 -9.479 1.00 93.31 245 LEU A O 1
ATOM 2009 N N . VAL A 1 246 ? 14.335 8.604 -11.206 1.00 95.00 246 VAL A N 1
ATOM 2010 C CA . VAL A 1 246 ? 15.365 8.478 -12.255 1.00 95.00 246 VAL A CA 1
ATOM 2011 C C . VAL A 1 246 ? 16.512 9.462 -12.011 1.00 95.00 246 VAL A C 1
ATOM 2013 O O . VAL A 1 246 ? 17.675 9.073 -12.064 1.00 95.00 246 VAL A O 1
ATOM 2016 N N . ALA A 1 247 ? 16.218 10.717 -11.660 1.00 93.88 247 ALA A N 1
ATOM 2017 C CA . ALA A 1 247 ? 17.243 11.718 -11.358 1.00 93.88 247 ALA A CA 1
ATOM 2018 C C . ALA A 1 247 ? 18.080 11.372 -10.107 1.00 93.88 247 ALA A C 1
ATOM 2020 O O . ALA A 1 247 ? 19.289 11.615 -10.068 1.00 93.88 247 ALA A O 1
ATOM 2021 N N . GLU A 1 248 ? 17.468 10.791 -9.067 1.00 92.56 248 GLU A N 1
ATOM 2022 C CA . GLU A 1 248 ? 18.210 10.238 -7.925 1.00 92.56 248 GLU A CA 1
ATOM 2023 C C . GLU A 1 248 ? 19.080 9.051 -8.350 1.00 92.56 248 GLU A C 1
ATOM 2025 O O . GLU A 1 248 ? 20.260 9.002 -7.996 1.00 92.56 248 GLU A O 1
ATOM 2030 N N . PHE A 1 249 ? 18.515 8.127 -9.128 1.00 94.38 249 PHE A N 1
ATOM 2031 C CA . PHE A 1 249 ? 19.212 6.948 -9.629 1.00 94.38 249 PHE A CA 1
ATOM 2032 C C . PHE A 1 249 ? 20.432 7.340 -10.462 1.00 94.38 249 PHE A C 1
ATOM 2034 O O . PHE A 1 249 ? 21.515 6.821 -10.222 1.00 94.38 249 PHE A O 1
ATOM 2041 N N . ARG A 1 250 ? 20.299 8.320 -11.364 1.00 94.94 250 ARG A N 1
ATOM 2042 C CA . ARG A 1 250 ? 21.387 8.835 -12.208 1.00 94.94 250 ARG A CA 1
ATOM 2043 C C . ARG A 1 250 ? 22.596 9.279 -11.399 1.00 94.94 250 ARG A C 1
ATOM 2045 O O . ARG A 1 250 ? 23.718 8.916 -11.730 1.00 94.94 250 ARG A O 1
ATOM 2052 N N . ARG A 1 251 ? 22.380 9.995 -10.292 1.00 93.62 251 ARG A N 1
ATOM 2053 C CA . ARG A 1 251 ? 23.472 10.415 -9.396 1.00 93.62 251 ARG A CA 1
ATOM 2054 C C . ARG A 1 251 ? 24.185 9.236 -8.732 1.00 93.62 251 ARG A C 1
ATOM 2056 O O . ARG A 1 251 ? 25.380 9.332 -8.474 1.00 93.62 251 ARG A O 1
ATOM 2063 N N . LYS A 1 252 ? 23.464 8.154 -8.429 1.00 93.62 252 LYS A N 1
ATOM 2064 C CA . LYS A 1 252 ? 24.025 6.935 -7.826 1.00 93.62 252 LYS A CA 1
ATOM 2065 C C . LYS A 1 252 ? 24.747 6.076 -8.862 1.00 93.62 252 LYS A C 1
ATOM 2067 O O . LYS A 1 252 ? 25.881 5.693 -8.617 1.00 93.62 252 LYS A O 1
ATOM 2072 N N . HIS A 1 253 ? 24.139 5.883 -10.030 1.00 94.56 253 HIS A N 1
ATOM 2073 C CA . HIS A 1 253 ? 24.728 5.183 -11.169 1.00 94.56 253 HIS A CA 1
ATOM 2074 C C . HIS A 1 253 ? 26.048 5.817 -11.610 1.00 94.56 253 HIS A C 1
ATOM 2076 O O . HIS A 1 253 ? 27.021 5.107 -11.779 1.00 94.56 253 HIS A O 1
ATOM 2082 N N . LEU A 1 254 ? 26.133 7.149 -11.700 1.00 94.31 254 LEU A N 1
ATOM 2083 C CA . LEU A 1 254 ? 27.391 7.827 -12.051 1.00 94.31 254 LEU A CA 1
ATOM 2084 C C . LEU A 1 254 ? 28.540 7.554 -11.066 1.00 94.31 254 LEU A C 1
ATOM 2086 O O . LEU A 1 254 ? 29.699 7.657 -11.448 1.00 94.31 254 LEU A O 1
ATOM 2090 N N . ARG A 1 255 ? 28.232 7.255 -9.799 1.00 93.81 255 ARG A N 1
ATOM 2091 C CA . ARG A 1 255 ? 29.241 6.954 -8.770 1.00 93.81 255 ARG A CA 1
ATOM 2092 C C . ARG A 1 255 ? 29.591 5.474 -8.716 1.00 93.81 255 ARG A C 1
ATOM 2094 O O . ARG A 1 255 ? 30.724 5.135 -8.407 1.00 93.81 255 ARG A O 1
ATOM 2101 N N . ASP A 1 256 ? 28.603 4.622 -8.950 1.00 92.44 256 ASP A N 1
ATOM 2102 C CA . ASP A 1 256 ? 28.723 3.174 -8.854 1.00 92.44 256 ASP A CA 1
ATOM 2103 C C . ASP A 1 256 ? 27.770 2.515 -9.869 1.00 92.44 256 ASP A C 1
ATOM 2105 O O . ASP A 1 256 ? 26.650 2.121 -9.517 1.00 92.44 256 ASP A O 1
ATOM 2109 N N . PRO A 1 257 ? 28.178 2.431 -11.151 1.00 91.88 257 PRO A N 1
ATOM 2110 C CA . PRO A 1 257 ? 27.350 1.833 -12.195 1.00 91.88 257 PRO A CA 1
ATOM 2111 C C . PRO A 1 257 ? 27.057 0.359 -11.914 1.00 91.88 257 PRO A C 1
ATOM 2113 O O . PRO A 1 257 ? 25.961 -0.118 -12.202 1.00 91.88 257 PRO A O 1
ATOM 2116 N N . TYR A 1 258 ? 28.015 -0.340 -11.295 1.00 88.75 258 TYR A N 1
ATOM 2117 C CA . TYR A 1 258 ? 27.904 -1.756 -10.975 1.00 88.75 258 TYR A CA 1
ATOM 2118 C C . TYR A 1 258 ? 26.753 -2.016 -10.003 1.00 88.75 258 TYR A C 1
ATOM 2120 O O . TYR A 1 258 ? 25.890 -2.848 -10.282 1.00 88.75 258 TYR A O 1
ATOM 2128 N N . SER A 1 259 ? 26.685 -1.296 -8.880 1.00 89.06 259 SER A N 1
ATOM 2129 C CA . SER A 1 259 ? 25.616 -1.496 -7.891 1.00 89.06 259 SER A CA 1
ATOM 2130 C C . SER A 1 259 ? 24.268 -0.911 -8.316 1.00 89.06 259 SER A C 1
ATOM 2132 O O . SER A 1 259 ? 23.228 -1.287 -7.761 1.00 89.06 259 SER A O 1
ATOM 2134 N N . TYR A 1 260 ? 24.260 0.005 -9.285 1.00 93.12 260 TYR A N 1
ATOM 2135 C CA . TYR A 1 260 ? 23.062 0.681 -9.780 1.00 93.12 260 TYR A CA 1
ATOM 2136 C C . TYR A 1 260 ? 22.913 0.534 -11.300 1.00 93.12 260 TYR A C 1
ATOM 2138 O O . TYR A 1 260 ? 22.912 1.543 -11.994 1.00 93.12 260 TYR A O 1
ATOM 2146 N N . PRO A 1 261 ? 22.733 -0.677 -11.840 1.00 94.50 261 PRO A N 1
ATOM 2147 C CA . PRO A 1 261 ? 22.627 -0.893 -13.281 1.00 94.50 261 PRO A CA 1
ATOM 2148 C C . PRO A 1 261 ? 21.212 -0.554 -13.802 1.00 94.50 261 PRO A C 1
ATOM 2150 O O . PRO A 1 261 ? 20.263 -0.441 -13.011 1.00 94.50 261 PRO A O 1
ATOM 2153 N N . PHE A 1 262 ? 21.039 -0.378 -15.116 1.00 95.12 262 PHE A N 1
ATOM 2154 C CA . PHE A 1 262 ? 19.763 0.064 -15.704 1.00 95.12 262 PHE A CA 1
ATOM 2155 C C . PHE A 1 262 ? 18.614 -0.924 -15.468 1.00 95.12 262 PHE A C 1
ATOM 2157 O O . PHE A 1 262 ? 17.491 -0.500 -15.185 1.00 95.12 262 PHE A O 1
ATOM 2164 N N . GLU A 1 263 ? 18.886 -2.227 -15.446 1.00 94.19 263 GLU A N 1
ATOM 2165 C CA . GLU A 1 263 ? 17.899 -3.268 -15.137 1.00 94.19 263 GLU A CA 1
ATOM 2166 C C . GLU A 1 263 ? 17.308 -3.040 -13.744 1.00 94.19 263 GLU A C 1
ATOM 2168 O O . GLU A 1 263 ? 16.108 -3.211 -13.519 1.00 94.19 263 GLU A O 1
ATOM 2173 N N . ASN A 1 264 ? 18.133 -2.599 -12.787 1.00 92.75 264 ASN A N 1
ATOM 2174 C CA . ASN A 1 264 ? 17.666 -2.275 -11.445 1.00 92.75 264 ASN A CA 1
ATOM 2175 C C . ASN A 1 264 ? 16.786 -1.016 -11.445 1.00 92.75 264 ASN A C 1
ATOM 2177 O O . ASN A 1 264 ? 15.809 -0.977 -10.694 1.00 92.75 264 ASN A O 1
ATOM 2181 N N . LEU A 1 265 ? 17.082 -0.007 -12.271 1.00 94.75 265 LEU A N 1
ATOM 2182 C CA . LEU A 1 265 ? 16.226 1.176 -12.417 1.00 94.75 265 LEU A CA 1
ATOM 2183 C C . LEU A 1 265 ? 14.848 0.796 -12.968 1.00 94.75 265 LEU A C 1
ATOM 2185 O O . LEU A 1 265 ? 13.835 1.087 -12.326 1.00 94.75 265 LEU A O 1
ATOM 2189 N N . ILE A 1 266 ? 14.805 0.107 -14.110 1.00 95.88 266 ILE A N 1
ATOM 2190 C CA . ILE A 1 266 ? 13.544 -0.295 -14.744 1.00 95.88 266 ILE A CA 1
ATOM 2191 C C . ILE A 1 266 ? 12.754 -1.219 -13.817 1.00 95.88 266 ILE A C 1
ATOM 2193 O O . ILE A 1 266 ? 11.560 -1.012 -13.599 1.00 95.88 266 ILE A O 1
ATOM 2197 N N . ARG A 1 267 ? 13.420 -2.165 -13.142 1.00 93.50 267 ARG A N 1
ATOM 2198 C CA . ARG A 1 267 ? 12.773 -3.017 -12.135 1.00 93.50 267 ARG A CA 1
ATOM 2199 C C . ARG A 1 267 ? 12.161 -2.214 -10.985 1.00 93.50 267 ARG A C 1
ATOM 2201 O O . ARG A 1 267 ? 11.095 -2.586 -10.490 1.00 93.50 267 ARG A O 1
ATOM 2208 N N . HIS A 1 268 ? 12.816 -1.145 -10.525 1.00 91.56 268 HIS A N 1
ATOM 2209 C CA . HIS A 1 268 ? 12.253 -0.264 -9.497 1.00 91.56 268 HIS A CA 1
ATOM 2210 C C . HIS A 1 268 ? 10.993 0.448 -9.991 1.00 91.56 268 HIS A C 1
ATOM 2212 O O . HIS A 1 268 ? 10.006 0.475 -9.256 1.00 91.56 268 HIS A O 1
ATOM 2218 N N . LEU A 1 269 ? 11.014 0.989 -11.211 1.00 93.06 269 LEU A N 1
ATOM 2219 C CA . LEU A 1 269 ? 9.859 1.661 -11.812 1.00 93.06 269 LEU A CA 1
ATOM 2220 C C . LEU A 1 269 ? 8.679 0.692 -12.001 1.00 93.06 269 LEU A C 1
ATOM 2222 O O . LEU A 1 269 ? 7.539 1.014 -11.648 1.00 93.06 269 LEU A O 1
ATOM 2226 N N . LEU A 1 270 ? 8.971 -0.520 -12.478 1.00 93.12 270 LEU A N 1
ATOM 2227 C CA . LEU A 1 270 ? 7.979 -1.542 -12.785 1.00 93.12 270 LEU A CA 1
ATOM 2228 C C . LEU A 1 270 ? 7.378 -2.187 -11.529 1.00 93.12 270 LEU A C 1
ATOM 2230 O O . LEU A 1 270 ? 6.162 -2.174 -11.358 1.00 93.12 270 LEU A O 1
ATOM 2234 N N . LEU A 1 271 ? 8.207 -2.750 -10.642 1.00 90.50 271 LEU A N 1
ATOM 2235 C CA . LEU A 1 271 ? 7.753 -3.697 -9.609 1.00 90.50 271 LEU A CA 1
ATOM 2236 C C . LEU A 1 271 ? 7.696 -3.129 -8.191 1.00 90.50 271 LEU A C 1
ATOM 2238 O O . LEU A 1 271 ? 7.095 -3.751 -7.307 1.00 90.50 271 LEU A O 1
ATOM 2242 N N . LYS A 1 272 ? 8.376 -2.009 -7.924 1.00 87.25 272 LYS A N 1
ATOM 2243 C CA . LYS A 1 272 ? 8.447 -1.440 -6.574 1.00 87.25 272 LYS A CA 1
ATOM 2244 C C . LYS A 1 272 ? 7.498 -0.263 -6.429 1.00 87.25 272 LYS A C 1
ATOM 2246 O O . LYS A 1 272 ? 7.109 0.388 -7.390 1.00 87.25 272 LYS A O 1
ATOM 2251 N N . GLU A 1 273 ? 7.104 0.008 -5.196 1.00 81.06 273 GLU A N 1
ATOM 2252 C CA . GLU A 1 273 ? 6.326 1.195 -4.870 1.00 81.06 273 GLU A CA 1
ATOM 2253 C C . GLU A 1 273 ? 7.177 2.459 -5.084 1.00 81.06 273 GLU A C 1
ATOM 2255 O O . GLU A 1 273 ? 8.248 2.606 -4.485 1.00 81.06 273 GLU A O 1
ATOM 2260 N N . ILE A 1 274 ? 6.694 3.384 -5.916 1.00 82.25 274 ILE A N 1
ATOM 2261 C CA . ILE A 1 274 ? 7.352 4.673 -6.152 1.00 82.25 274 ILE A CA 1
ATOM 2262 C C . ILE A 1 274 ? 6.824 5.681 -5.118 1.00 82.25 274 ILE A C 1
ATOM 2264 O O . ILE A 1 274 ? 5.840 6.384 -5.362 1.00 82.25 274 ILE A O 1
ATOM 2268 N N . SER A 1 275 ? 7.467 5.756 -3.947 1.00 67.38 275 SER A N 1
ATOM 2269 C CA . SER A 1 275 ? 7.077 6.663 -2.851 1.00 67.38 275 SER A CA 1
ATOM 2270 C C . SER A 1 275 ? 8.196 7.627 -2.434 1.00 67.38 275 SER A C 1
ATOM 2272 O O . SER A 1 275 ? 9.364 7.457 -2.787 1.00 67.38 275 SER A O 1
ATOM 2274 N N . ARG A 1 276 ? 7.850 8.697 -1.697 1.00 53.31 276 ARG A N 1
ATOM 2275 C CA . ARG A 1 276 ? 8.804 9.695 -1.148 1.00 53.31 276 ARG A CA 1
ATOM 2276 C C . ARG A 1 276 ? 9.727 9.146 -0.055 1.00 53.31 276 ARG A C 1
ATOM 2278 O O . ARG A 1 276 ? 10.646 9.843 0.367 1.00 53.31 276 ARG A O 1
ATOM 2285 N N . ALA A 1 277 ? 9.456 7.951 0.462 1.00 50.16 277 ALA A N 1
ATOM 2286 C CA . ALA A 1 277 ? 10.145 7.402 1.627 1.00 50.16 277 ALA A CA 1
ATOM 2287 C C . ALA A 1 277 ? 11.250 6.395 1.285 1.00 50.16 277 ALA A C 1
ATOM 2289 O O . ALA A 1 277 ? 12.074 6.109 2.147 1.00 50.16 277 ALA A O 1
ATOM 2290 N N . ARG A 1 278 ? 11.293 5.867 0.056 1.00 59.84 278 ARG A N 1
ATOM 2291 C CA . ARG A 1 278 ? 12.298 4.876 -0.343 1.00 59.84 278 ARG A CA 1
ATOM 2292 C C . ARG A 1 278 ? 13.360 5.526 -1.216 1.00 59.84 278 ARG A C 1
ATOM 2294 O O . ARG A 1 278 ? 13.048 6.041 -2.286 1.00 59.84 278 ARG A O 1
ATOM 2301 N N . SER A 1 279 ? 14.600 5.496 -0.741 1.00 66.06 279 SER A N 1
ATOM 2302 C CA . SER A 1 279 ? 15.763 5.765 -1.577 1.00 66.06 279 SER A CA 1
ATOM 2303 C C . SER A 1 279 ? 15.974 4.599 -2.541 1.00 66.06 279 SER A C 1
ATOM 2305 O O . SER A 1 279 ? 15.599 3.457 -2.255 1.00 66.06 279 SER A O 1
ATOM 2307 N N . VAL A 1 280 ? 16.583 4.876 -3.692 1.00 76.69 280 VAL A N 1
ATOM 2308 C CA . VAL A 1 280 ? 17.006 3.807 -4.605 1.00 76.69 280 VAL A CA 1
ATOM 2309 C C . VAL A 1 280 ? 18.018 2.920 -3.880 1.00 76.69 280 VAL A C 1
ATOM 2311 O O . VAL A 1 280 ? 19.046 3.423 -3.418 1.00 76.69 280 VAL A O 1
ATOM 2314 N N . THR A 1 281 ? 17.740 1.620 -3.791 1.00 80.81 281 THR A N 1
ATOM 2315 C CA . THR A 1 281 ? 18.646 0.643 -3.174 1.00 80.81 281 THR A CA 1
ATOM 2316 C C . THR A 1 281 ? 19.561 0.011 -4.223 1.00 80.81 281 THR A C 1
ATOM 2318 O O . THR A 1 281 ? 19.066 -0.312 -5.313 1.00 80.81 281 THR A O 1
ATOM 2321 N N . PRO A 1 282 ? 20.845 -0.229 -3.899 1.00 84.94 282 PRO A N 1
ATOM 2322 C CA . PRO A 1 282 ? 21.741 -0.963 -4.784 1.00 84.94 282 PRO A CA 1
ATOM 2323 C C . PRO A 1 282 ? 21.245 -2.398 -4.993 1.00 84.94 282 PRO A C 1
ATOM 2325 O O . PRO A 1 282 ? 20.403 -2.902 -4.238 1.00 84.94 282 PRO A O 1
ATOM 2328 N N . VAL A 1 283 ? 21.767 -3.065 -6.020 1.00 84.75 283 VAL A N 1
ATOM 2329 C CA . VAL A 1 283 ? 21.541 -4.498 -6.217 1.00 84.75 283 VAL A CA 1
ATOM 2330 C C . VAL A 1 283 ? 22.209 -5.260 -5.073 1.00 84.75 283 VAL A C 1
ATOM 2332 O O . VAL A 1 283 ? 23.429 -5.287 -4.953 1.00 84.75 283 VAL A O 1
ATOM 2335 N N . GLY A 1 284 ? 21.394 -5.865 -4.208 1.00 78.88 284 GLY A N 1
ATOM 2336 C CA . GLY A 1 284 ? 21.888 -6.681 -3.102 1.00 78.88 284 GLY A CA 1
ATOM 2337 C C . GLY A 1 284 ? 22.355 -8.067 -3.564 1.00 78.88 284 GLY A C 1
ATOM 2338 O O . GLY A 1 284 ? 21.841 -8.578 -4.569 1.00 78.88 284 GLY A O 1
ATOM 2339 N N . PRO A 1 285 ? 23.270 -8.714 -2.822 1.00 71.81 285 PRO A N 1
ATOM 2340 C CA . PRO A 1 285 ? 23.686 -10.086 -3.098 1.00 71.81 285 PRO A CA 1
ATOM 2341 C C . PRO A 1 285 ? 22.486 -11.042 -3.063 1.00 71.81 285 PRO A C 1
ATOM 2343 O O . PRO A 1 285 ? 21.534 -10.830 -2.309 1.00 71.81 285 PRO A O 1
ATOM 2346 N N . LYS A 1 286 ? 22.530 -12.095 -3.891 1.00 73.00 286 LYS A N 1
ATOM 2347 C CA . LYS A 1 286 ? 21.480 -13.135 -4.011 1.00 73.00 286 LYS A CA 1
ATOM 2348 C C . LYS A 1 286 ? 20.097 -12.637 -4.469 1.00 73.00 286 LYS A C 1
ATOM 2350 O O . LYS A 1 286 ? 19.117 -13.373 -4.401 1.00 73.00 286 LYS A O 1
ATOM 2355 N N . THR A 1 287 ? 19.983 -11.396 -4.940 1.00 77.75 287 THR A N 1
ATOM 2356 C CA . THR A 1 287 ? 18.756 -10.922 -5.600 1.00 77.75 287 THR A CA 1
ATOM 2357 C C . THR A 1 287 ? 18.679 -11.439 -7.040 1.00 77.75 287 THR A C 1
ATOM 2359 O O . THR A 1 287 ? 19.706 -11.729 -7.641 1.00 77.75 287 THR A O 1
ATOM 2362 N N . ARG A 1 288 ? 17.485 -11.499 -7.650 1.00 73.25 288 ARG A N 1
ATOM 2363 C CA . ARG A 1 288 ? 17.354 -11.882 -9.076 1.00 73.25 288 ARG A CA 1
ATOM 2364 C C . ARG A 1 288 ? 18.205 -11.008 -10.006 1.00 73.25 288 ARG A C 1
ATOM 2366 O O . ARG A 1 288 ? 18.850 -11.529 -10.903 1.00 73.25 288 ARG A O 1
ATOM 2373 N N . ALA A 1 289 ? 18.263 -9.702 -9.737 1.00 73.25 289 ALA A N 1
ATOM 2374 C CA . ALA A 1 289 ? 19.132 -8.772 -10.461 1.00 73.25 289 ALA A CA 1
ATOM 2375 C C . ALA A 1 289 ?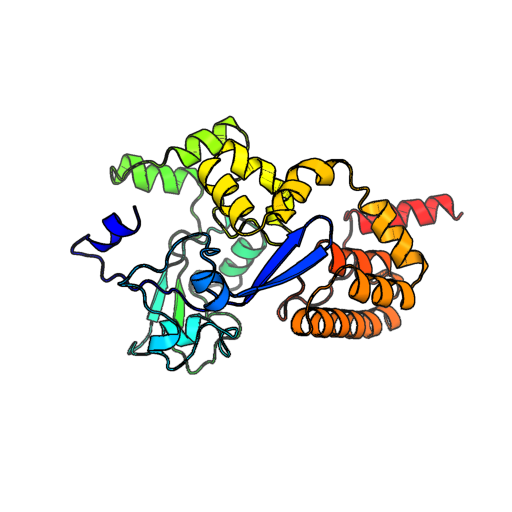 20.631 -9.054 -10.237 1.00 73.25 289 ALA A C 1
ATOM 2377 O O . ALA A 1 289 ? 21.449 -8.769 -11.099 1.00 73.25 289 ALA A O 1
ATOM 2378 N N . HIS A 1 290 ? 21.018 -9.621 -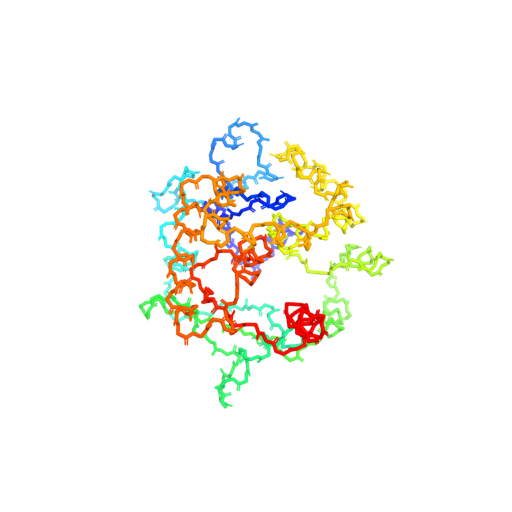9.093 1.00 78.38 290 HIS A N 1
ATOM 2379 C CA . HIS A 1 290 ? 22.384 -10.093 -8.873 1.00 78.38 290 HIS A CA 1
ATOM 2380 C C . HIS A 1 290 ? 22.672 -11.372 -9.663 1.00 78.38 290 HIS A C 1
ATOM 2382 O O . HIS A 1 290 ? 23.708 -11.453 -10.304 1.00 78.38 290 HIS A O 1
ATOM 2388 N N . THR A 1 291 ? 21.754 -12.343 -9.652 1.00 79.44 291 THR A N 1
ATOM 2389 C CA . THR A 1 291 ? 21.898 -13.597 -10.407 1.00 79.44 291 THR A CA 1
ATOM 2390 C C . THR A 1 291 ? 21.973 -13.364 -11.914 1.00 79.44 291 THR A C 1
ATOM 2392 O O . THR A 1 291 ? 22.785 -14.001 -12.566 1.00 79.44 291 THR A O 1
ATOM 2395 N N . HIS A 1 292 ? 21.162 -12.452 -12.458 1.00 74.25 292 HIS A N 1
ATOM 2396 C CA . HIS A 1 292 ? 21.211 -12.107 -13.883 1.00 74.25 292 HIS A CA 1
ATOM 2397 C C . HIS A 1 292 ? 22.583 -11.560 -14.285 1.00 74.25 292 HIS A C 1
ATOM 2399 O O . HIS A 1 292 ? 23.184 -12.056 -15.224 1.00 74.25 292 HIS A O 1
ATOM 2405 N N . ARG A 1 293 ? 23.125 -10.628 -13.492 1.00 77.38 293 ARG A N 1
ATOM 2406 C CA . ARG A 1 293 ? 24.454 -10.056 -13.741 1.00 77.38 293 ARG A CA 1
ATOM 2407 C C . ARG A 1 293 ? 25.578 -11.081 -13.666 1.00 77.38 293 ARG A C 1
ATOM 2409 O O . ARG A 1 293 ? 26.509 -10.992 -14.445 1.00 77.38 293 ARG A O 1
ATOM 2416 N N . LEU A 1 294 ? 25.511 -12.029 -12.725 1.00 81.56 294 LEU A N 1
ATOM 2417 C CA . LEU A 1 294 ? 26.511 -13.101 -12.663 1.00 81.56 294 LEU A CA 1
ATOM 2418 C C . LEU A 1 294 ? 26.503 -13.938 -13.945 1.00 81.56 294 LEU A C 1
ATOM 2420 O O . LEU A 1 294 ? 27.570 -14.234 -14.457 1.00 81.56 294 LEU A O 1
ATOM 2424 N N . LYS A 1 295 ? 25.318 -14.238 -14.491 1.00 77.06 295 LYS A N 1
ATOM 2425 C CA . LYS A 1 295 ? 25.200 -14.949 -15.770 1.00 77.06 295 LYS A CA 1
ATOM 2426 C C . LYS A 1 295 ? 25.738 -14.135 -16.944 1.00 77.06 295 LYS A C 1
ATOM 2428 O O . LYS A 1 295 ? 26.492 -14.665 -17.734 1.00 77.06 295 LYS A O 1
ATOM 2433 N N . GLU A 1 296 ? 25.423 -12.843 -17.021 1.00 72.69 296 GLU A N 1
ATOM 2434 C CA . GLU A 1 296 ? 25.963 -11.967 -18.076 1.00 72.69 296 GLU A CA 1
ATOM 2435 C C . GLU A 1 296 ? 27.491 -11.831 -18.013 1.00 72.69 296 GLU A C 1
ATOM 2437 O O . GLU A 1 296 ? 28.125 -11.637 -19.044 1.00 72.69 296 GLU A O 1
ATOM 2442 N N . MET A 1 297 ? 28.085 -11.925 -16.818 1.00 75.25 297 MET A N 1
ATOM 2443 C CA . MET A 1 297 ? 29.541 -11.971 -16.654 1.00 75.25 297 MET A CA 1
ATOM 2444 C C . MET A 1 297 ? 30.126 -13.330 -17.061 1.00 75.25 297 MET A C 1
ATOM 2446 O O . MET A 1 297 ? 31.207 -13.356 -17.625 1.00 75.25 297 MET A O 1
ATOM 2450 N N . GLU A 1 298 ? 29.424 -14.437 -16.797 1.00 72.62 298 GLU A N 1
ATOM 2451 C CA . GLU A 1 298 ? 29.829 -15.788 -17.222 1.00 72.62 298 GLU A CA 1
ATOM 2452 C C . GLU A 1 298 ? 29.685 -16.002 -18.741 1.00 72.62 298 GLU A C 1
ATOM 2454 O O . GLU A 1 298 ? 30.484 -16.724 -19.322 1.00 72.62 298 GLU A O 1
ATOM 2459 N N . ASP A 1 299 ? 28.693 -15.372 -19.379 1.00 72.56 299 ASP A N 1
ATOM 2460 C CA . ASP A 1 299 ? 28.430 -15.462 -20.826 1.00 72.56 299 ASP A CA 1
ATOM 2461 C C . ASP A 1 299 ? 29.278 -14.466 -21.657 1.00 72.56 299 ASP A C 1
ATOM 2463 O O . ASP A 1 299 ? 29.263 -14.515 -22.890 1.00 72.56 299 ASP A O 1
ATOM 2467 N N . GLY A 1 300 ? 29.954 -13.518 -20.995 1.00 54.44 300 GLY A N 1
ATOM 2468 C CA . GLY A 1 300 ? 30.750 -12.444 -21.604 1.00 54.44 300 GLY A CA 1
ATOM 2469 C C . GLY A 1 300 ? 32.272 -12.654 -21.591 1.00 54.44 300 GLY A C 1
ATOM 2470 O O . GLY A 1 300 ? 32.977 -11.811 -22.151 1.00 54.44 300 GLY A O 1
ATOM 2471 N N . ASP A 1 301 ? 32.747 -13.743 -20.976 1.00 40.38 301 ASP A N 1
ATOM 2472 C CA . ASP A 1 301 ? 34.132 -14.255 -21.005 1.00 40.38 301 ASP A CA 1
ATOM 2473 C C . ASP A 1 301 ? 34.253 -15.454 -21.972 1.00 40.38 301 ASP A C 1
ATOM 2475 O O . ASP A 1 301 ? 35.348 -15.637 -22.559 1.00 40.38 301 ASP A O 1
#

Radius of gyration: 21.93 Å; chains: 1; bounding box: 57×46×51 Å

InterPro domains:
  IPR014729 Rossmann-like alpha/beta/alpha sandwich fold [G3DSA:3.40.50.620] (1-186)

Foldseek 3Di:
DVVVQCPDPPDPDAAAQEQAWDWFAALLFIDIDTQVAPVCVVVVLHLDDDDPRHDYVVVVVDDNNDHDPDDPLVVVQPPPDDAEEDEDQQELVPDVVSVCQQPVDPPQSQWADDPPDDPVRRYIYGHPCHHDDPVNVCCCQCVVPVHDDDCLVVQCVVVVHDPDDDDCRDLANLLRVVSCCRRPVVSNVSNCVSPVSSVNRVPCVVVDPPQVLLCVLLVVPPVSLLVSLVPRPDDDVRSVLSVVLVVLLVVVCVVPVPQRGSSLSSCCSRRNDSDPPDHRGGDDPPDPVNVVVVVVVVVVD

Secondary structure (DSSP, 8-state):
-HHHHTT-TT-----EE---EEEEEETTEEEEEETT-HHHHHTT--SSPPPTT-EEGGGGT--SSS--SS-HHHHHTTT--S-EEEE----GGG-HHHHHTTTS-SSSTTEEPPTT--TTS-EEEE-TTTT--HHHHHIIIIIIS-PPP-THHHHHHHHT-----S-TTSTTGGGGHHHHHHH-HHHHHHHHHH-TTHHHHHHHGGG--HHHHHHHHHHTHHHHHHHHHHHHEESHHHHHHHHHHHHHHHHHHTT-TTTS-HHHHHHHHHHS---TT-PPPP--TTSHHHHHHHHHHHS--

Organism: NCBI:txid408172

Sequence (301 aa):
YVNEVRQYDWVDMEWYCLPGATEIWVLGRRQSIIIWDQERAKEGKLVRPIPEWAITGYHFGLDHSNSLPQAIDHYTMQGKTGQVAFITGVRAAESMIRYRAVVQKLHENYINSPYKLSKSVPLKFAKVIYDWNVDDVFKFITEEHDAPYCEYYDRAALTGSNTRVGIPLHAVAIRRIGDLVATEPEFFDRLCECFPQIDAQRRWWKDVDVEKLIGYYAGLGWDGASEFIDTYIIGPSKTQRAKALVAEFRRKHLRDPYSYPFENLIRHLLLKEISRARSVTPVGPKTRAHTHRLKEMEDGD